Protein 4K0D (pdb70)

Radius of gyration: 22.32 Å; Cα contacts (8 Å, |Δi|>4): 262; chains: 2; bounding box: 28×73×42 Å

Foldseek 3Di:
DLVVLVVVLVCVVVLVVLLVQLLVLLVQLLVLLVVCLVPVDPVNVSNVVSLVSNVVSLVSNLPRDADPVLVVLNVVLSVPSVVLSVLSVVLNVCSNVPHDNVVNCVSSVVRVVSVVNNVSSVVSVVVRVVVSVVSVVVSVD/DDVVLVVVLVLVPQLLVLLVQLLVLLVQLLVLLVVCLVPPDDVNCSNVVSLVSNVVSLVSNVPGDADPVLVVLNVVLSVVSVVLSVLSVVLNVCSVVPHDNVVSVVSSVVRVVSVVSSVSSVVSSVVRVVVSVVSVCVVPDDD

Organism: Anaeromyxobacter dehalogenans (strain 2CP-C) (NCBI:txid290397)

Solvent-accessible surface area: 13183 Å² total

B-factor: mean 39.15, std 9.97, range [22.41, 104.5]

Nearest PDB structures (foldseek):
  4k0d-assembly1_B  TM=1.007E+00  e=3.560E-17  Anaeromyxobacter dehalogenans 2CP-C
  5xsj-assembly1_L  TM=7.824E-01  e=2.983E-02  Clostridium beijerinckii NCIMB 8052
  6s37-assembly1_A  TM=8.202E-01  e=5.270E-01  Pseudomonas putida KT2440
  8dt0-assembly2_B  TM=4.072E-01  e=8.723E-01  synthetic construct
  4k0d-assembly1_B  TM=9.933E-01  e=3.428E-15  Anaeromyxobacter dehalogenans 2CP-C

Structure (mmCIF, N/CA/C/O backbone):
data_4K0D
#
_entry.id   4K0D
#
_cell.length_a   87.693
_cell.length_b   75.184
_cell.length_c   51.031
_cell.angle_alpha   90.00
_cell.angle_beta   105.18
_cell.angle_gamma   90.00
#
_symmetry.space_group_name_H-M   'C 1 2 1'
#
loop_
_entity.id
_entity.type
_entity.pdbx_description
1 polymer 'Periplasmic sensor hybrid histidine kinase'
2 non-polymer 'ZINC ION'
3 non-polymer 'CHLORIDE ION'
4 non-polymer 'SODIUM ION'
5 non-polymer 'ACETATE ION'
6 water water
#
loop_
_atom_site.group_PDB
_atom_site.id
_atom_site.type_symbol
_atom_site.label_atom_id
_atom_site.label_alt_id
_atom_site.label_comp_id
_atom_site.label_asym_id
_atom_site.label_entity_id
_atom_site.label_seq_id
_atom_site.pdbx_PDB_ins_code
_atom_site.Cartn_x
_atom_site.Cartn_y
_atom_site.Cartn_z
_atom_site.occupancy
_atom_site.B_iso_or_equiv
_atom_site.auth_seq_id
_atom_site.auth_comp_id
_atom_site.auth_asym_id
_atom_site.auth_atom_id
_atom_site.pdbx_PDB_model_num
ATOM 1 N N . ILE A 1 5 ? 19.579 104.714 33.251 1.00 69.17 37 ILE A N 1
ATOM 2 C CA . ILE A 1 5 ? 20.860 104.903 33.925 1.00 69.86 37 ILE A CA 1
ATOM 3 C C . ILE A 1 5 ? 20.710 104.106 35.206 1.00 67.62 37 ILE A C 1
ATOM 4 O O . ILE A 1 5 ? 21.297 103.038 35.364 1.00 60.46 37 ILE A O 1
ATOM 6 N N . ALA A 1 6 ? 19.883 104.639 36.085 1.00 68.05 38 ALA A N 1
ATOM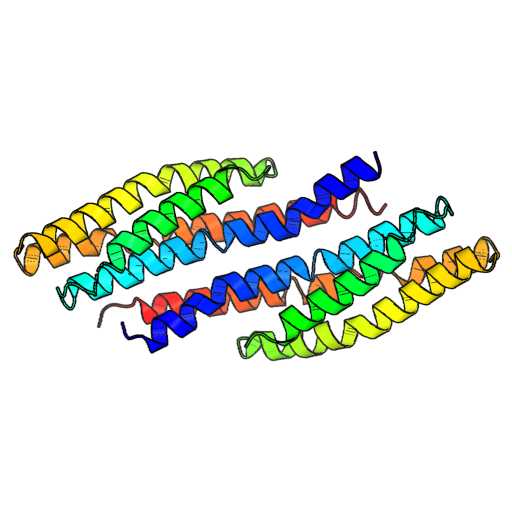 7 C CA . ALA A 1 6 ? 19.506 103.918 37.300 1.00 64.79 38 ALA A CA 1
ATOM 8 C C . ALA A 1 6 ? 18.631 102.763 36.832 1.00 59.31 38 ALA A C 1
ATOM 9 O O . ALA A 1 6 ? 18.753 101.632 37.307 1.00 50.65 38 ALA A O 1
ATOM 11 N N . ALA A 1 7 ? 17.739 103.066 35.896 1.00 50.19 39 ALA A N 1
ATOM 12 C CA . ALA A 1 7 ? 16.900 102.048 35.308 1.00 58.69 39 ALA A CA 1
ATOM 13 C C . ALA A 1 7 ? 17.731 100.982 34.570 1.00 54.02 39 ALA A C 1
ATOM 14 O O . ALA A 1 7 ? 17.400 99.813 34.626 1.00 44.77 39 ALA A O 1
ATOM 16 N N . SER A 1 8 ? 18.783 101.393 33.867 1.00 58.29 40 SER A N 1
ATOM 17 C CA . SER A 1 8 ? 19.639 100.449 33.147 1.00 51.71 40 SER A CA 1
ATOM 18 C C . SER A 1 8 ? 20.515 99.656 34.115 1.00 49.19 40 SER A C 1
ATOM 19 O O . SER A 1 8 ? 20.754 98.473 33.880 1.00 42.97 40 SER A O 1
ATOM 21 N N . ALA A 1 9 ? 20.994 100.288 35.191 1.00 44.20 41 ALA A N 1
ATOM 22 C CA . ALA A 1 9 ? 21.710 99.519 36.215 1.00 45.53 41 ALA A CA 1
ATOM 23 C C . ALA A 1 9 ? 20.770 98.423 36.719 1.00 43.87 41 ALA A C 1
ATOM 24 O O . ALA A 1 9 ? 21.120 97.248 36.711 1.00 38.45 41 ALA A O 1
ATOM 26 N N . ASP A 1 10 ? 19.556 98.824 37.117 1.00 37.54 42 ASP A N 1
ATOM 27 C CA . ASP A 1 10 ? 18.668 97.913 37.782 1.00 42.21 42 ASP A CA 1
ATOM 28 C C . ASP A 1 10 ? 18.340 96.786 36.851 1.00 37.38 42 ASP A C 1
ATOM 29 O O . ASP A 1 10 ? 18.315 95.677 37.241 1.00 35.09 42 ASP A O 1
ATOM 34 N N . ALA A 1 11 ? 18.109 97.099 35.593 1.00 41.35 43 ALA A N 1
ATOM 35 C CA . ALA A 1 11 ? 17.939 96.076 34.582 1.00 42.72 43 ALA A CA 1
ATOM 36 C C . ALA A 1 11 ? 19.127 95.082 34.589 1.00 35.50 43 ALA A C 1
ATOM 37 O O . ALA A 1 11 ? 18.937 93.884 34.427 1.00 32.66 43 ALA A O 1
ATOM 39 N N . GLN A 1 12 ? 20.350 95.569 34.760 1.00 38.03 44 GLN A N 1
ATOM 40 C CA . GLN A 1 12 ? 21.494 94.651 34.779 1.00 37.55 44 GLN A CA 1
ATOM 41 C C . GLN A 1 12 ? 21.384 93.711 35.942 1.00 34.23 44 GLN A C 1
ATOM 42 O O . GLN A 1 12 ? 21.568 92.465 35.806 1.00 34.36 44 GLN A O 1
ATOM 48 N N . LEU A 1 13 ? 21.104 94.278 37.107 1.00 32.00 45 LEU A N 1
ATOM 49 C CA . LEU A 1 13 ? 21.191 93.459 38.322 1.00 41.08 45 LEU A CA 1
ATOM 50 C C . LEU A 1 13 ? 20.077 92.446 38.393 1.00 33.53 45 LEU A C 1
ATOM 51 O O . LEU A 1 13 ? 20.197 91.398 39.041 1.00 32.31 45 LEU A O 1
ATOM 56 N N . GLU A 1 14 ? 18.990 92.762 37.716 1.00 32.86 46 GLU A N 1
ATOM 57 C CA . GLU A 1 14 ? 17.791 91.934 37.779 1.00 29.76 46 GLU A CA 1
ATOM 58 C C . GLU A 1 14 ? 17.902 90.691 36.919 1.00 27.52 46 GLU A C 1
ATOM 59 O O . GLU A 1 14 ? 17.042 89.809 36.949 1.00 30.99 46 GLU A O 1
ATOM 65 N N . LEU A 1 15 ? 18.927 90.636 36.094 1.00 28.03 47 LEU A N 1
ATOM 66 C CA . LEU A 1 15 ? 19.237 89.407 35.416 1.00 31.21 47 LEU A CA 1
ATOM 67 C C . LEU A 1 15 ? 19.714 88.285 36.381 1.00 34.90 47 LEU A C 1
ATOM 68 O O . LEU A 1 15 ? 19.551 87.100 36.085 1.00 32.07 47 LEU A O 1
ATOM 73 N N . ILE A 1 16 ? 20.271 88.643 37.533 1.00 30.56 48 ILE A N 1
ATOM 74 C CA . ILE A 1 16 ? 20.842 87.620 38.441 1.00 30.48 48 ILE A CA 1
ATOM 75 C C . ILE A 1 16 ? 19.911 86.456 38.646 1.00 35.72 48 ILE A C 1
ATOM 76 O O . ILE A 1 16 ? 20.244 85.358 38.280 1.00 41.14 48 ILE A O 1
ATOM 81 N N . GLY A 1 17 ? 18.729 86.704 39.194 1.00 33.30 49 GLY A N 1
ATOM 82 C CA . GLY A 1 17 ? 17.789 85.660 39.511 1.00 36.12 49 GLY A CA 1
ATOM 83 C C . GLY A 1 17 ? 17.496 84.777 38.304 1.00 39.30 49 GLY A C 1
ATOM 84 O O . GLY A 1 17 ? 17.624 83.567 38.361 1.00 36.17 49 GLY A O 1
ATOM 85 N N . PRO A 1 18 ? 17.112 85.384 37.185 1.00 37.65 50 PRO A N 1
ATOM 86 C CA . PRO A 1 18 ? 16.845 84.548 36.003 1.00 35.56 50 PRO A CA 1
ATOM 87 C C . PRO A 1 18 ? 18.092 83.842 35.463 1.00 31.85 50 PRO A C 1
ATOM 88 O O . PRO A 1 18 ? 17.955 82.739 34.938 1.00 32.11 50 PRO A O 1
ATOM 92 N N . ARG A 1 19 ? 19.275 84.445 35.571 1.00 27.12 51 ARG A N 1
ATOM 93 C CA . ARG A 1 19 ? 20.467 83.795 35.044 1.00 30.81 51 ARG A CA 1
ATOM 94 C C . ARG A 1 19 ? 20.740 82.543 35.872 1.00 33.54 51 ARG A C 1
ATOM 95 O O . ARG A 1 19 ? 21.008 81.463 35.317 1.00 31.19 51 ARG A O 1
ATOM 103 N N . ALA A 1 20 ? 20.602 82.683 37.189 1.00 28.77 52 ALA A N 1
ATOM 104 C CA . ALA A 1 20 ? 20.906 81.586 38.101 1.00 32.92 52 ALA A CA 1
ATOM 105 C C . ALA A 1 20 ? 19.885 80.510 37.864 1.00 35.63 52 ALA A C 1
ATOM 106 O O . ALA A 1 20 ? 20.230 79.333 37.907 1.00 33.00 52 ALA A O 1
ATOM 108 N N . ALA A 1 21 ? 18.643 80.922 37.582 1.00 32.76 53 ALA A N 1
ATOM 109 C CA . ALA A 1 21 ? 17.539 79.993 37.410 1.00 34.00 53 ALA A CA 1
ATOM 110 C C . ALA A 1 21 ? 17.756 79.190 36.142 1.00 36.83 53 ALA A C 1
ATOM 111 O O . ALA A 1 21 ? 17.500 77.981 36.107 1.00 35.05 53 ALA A O 1
ATOM 113 N N . ALA A 1 22 ? 18.231 79.856 35.098 1.00 30.84 54 ALA A N 1
ATOM 114 C CA . ALA A 1 22 ? 18.428 79.161 33.837 1.00 32.86 54 ALA A CA 1
ATOM 115 C C . ALA A 1 22 ? 19.584 78.186 33.947 1.00 30.61 54 ALA A C 1
ATOM 116 O O . ALA A 1 22 ? 19.542 77.080 33.398 1.00 28.26 54 ALA A O 1
ATOM 118 N N . ALA A 1 23 ? 20.638 78.592 34.621 1.00 29.60 55 ALA A N 1
ATOM 119 C CA . ALA A 1 23 ? 21.752 77.675 34.837 1.00 31.05 55 ALA A CA 1
ATOM 120 C C . ALA A 1 23 ? 21.292 76.424 35.582 1.00 30.78 55 ALA A C 1
ATOM 121 O O . ALA A 1 23 ? 21.686 75.334 35.218 1.00 32.16 55 ALA A O 1
ATOM 123 N N . ALA A 1 24 ? 20.481 76.576 36.631 1.00 32.76 56 ALA A N 1
ATOM 124 C CA . ALA A 1 24 ? 20.089 75.419 37.422 1.00 31.72 56 ALA A CA 1
ATOM 125 C C . ALA A 1 24 ? 19.146 74.548 36.681 1.00 34.37 56 ALA A C 1
ATOM 126 O O . ALA A 1 24 ? 19.139 73.358 36.888 1.00 32.41 56 ALA A O 1
ATOM 128 N N A SER A 1 25 ? 18.331 75.171 35.842 0.48 34.63 57 SER A N 1
ATOM 129 N N B SER A 1 25 ? 18.335 75.141 35.818 0.52 34.62 57 SER A N 1
ATOM 130 C CA A SER A 1 25 ? 17.385 74.482 34.996 0.48 32.38 57 SER A CA 1
ATOM 131 C CA B SER A 1 25 ? 17.393 74.382 35.026 0.52 32.37 57 SER A CA 1
ATOM 132 C C A SER A 1 25 ? 18.107 73.620 33.977 0.48 32.49 57 SER A C 1
ATOM 133 C C B SER A 1 25 ? 18.082 73.615 33.914 0.52 32.49 57 SER A C 1
ATOM 134 O O A SER A 1 25 ? 17.703 72.497 33.723 0.48 30.13 57 SER A O 1
ATOM 135 O O B SER A 1 25 ? 17.644 72.546 33.544 0.52 30.01 57 SER A O 1
ATOM 140 N N . LEU A 1 26 ? 19.175 74.143 33.394 1.00 28.04 58 LEU A N 1
ATOM 141 C CA . LEU A 1 26 ? 19.946 73.369 32.466 1.00 29.01 58 LEU A CA 1
ATOM 142 C C . LEU A 1 26 ? 20.650 72.191 33.223 1.00 33.84 58 LEU A C 1
ATOM 143 O O . LEU A 1 26 ? 20.656 71.048 32.770 1.00 30.62 58 LEU A O 1
ATOM 148 N N . GLU A 1 27 ? 21.180 72.485 34.382 1.00 32.00 59 GLU A N 1
ATOM 149 C CA . GLU A 1 27 ? 21.712 71.497 35.225 1.00 31.89 59 GLU A CA 1
ATOM 150 C C . GLU A 1 27 ? 20.700 70.381 35.437 1.00 32.71 59 GLU A C 1
ATOM 151 O O . GLU A 1 27 ? 21.011 69.258 35.254 1.00 27.94 59 GLU A O 1
ATOM 157 N N . SER A 1 28 ? 19.497 70.742 35.807 1.00 28.93 60 SER A N 1
ATOM 158 C CA . SER A 1 28 ? 18.493 69.779 36.231 1.00 28.75 60 SER A CA 1
ATOM 159 C C . SER A 1 28 ? 18.024 68.971 34.979 1.00 31.78 60 SER A C 1
ATOM 160 O O . SER A 1 28 ? 17.780 67.750 35.046 1.00 32.00 60 SER A O 1
ATOM 163 N N . ALA A 1 29 ? 17.985 69.626 33.826 1.00 32.26 61 ALA A N 1
ATOM 164 C CA . ALA A 1 29 ? 17.623 68.942 32.586 1.00 36.01 61 ALA A CA 1
ATOM 165 C C . ALA A 1 29 ? 18.678 67.879 32.255 1.00 29.99 61 ALA A C 1
ATOM 166 O O . ALA A 1 29 ? 18.360 66.829 31.711 1.00 28.65 61 ALA A O 1
ATOM 168 N N . VAL A 1 30 ? 19.937 68.163 32.529 1.00 27.01 62 VAL A N 1
ATOM 169 C CA . VAL A 1 30 ? 20.982 67.212 32.170 1.00 27.94 62 VAL A CA 1
ATOM 170 C C . VAL A 1 30 ? 20.812 66.049 33.100 1.00 31.72 62 VAL A C 1
ATOM 171 O O . VAL A 1 30 ? 20.833 64.904 32.672 1.00 28.74 62 VAL A O 1
ATOM 175 N N . LEU A 1 31 ? 20.542 66.334 34.368 1.00 31.80 63 LEU A N 1
ATOM 176 C CA . LEU A 1 31 ? 20.273 65.238 35.295 1.00 28.02 63 LEU A CA 1
ATOM 177 C C . LEU A 1 31 ? 19.072 64.371 34.885 1.00 31.55 63 LEU A C 1
ATOM 178 O O . LEU A 1 31 ? 19.125 63.144 34.995 1.00 27.69 63 LEU A O 1
ATOM 183 N N . HIS A 1 32 ? 17.996 65.012 34.464 1.00 27.63 64 HIS A N 1
ATOM 184 C CA . HIS A 1 32 ? 16.749 64.324 34.266 1.00 31.85 64 HIS A CA 1
ATOM 185 C C . HIS A 1 32 ? 16.899 63.410 33.038 1.00 30.26 64 HIS A C 1
ATOM 186 O O . HIS A 1 32 ? 16.399 62.290 33.004 1.00 28.56 64 HIS A O 1
ATOM 193 N N . VAL A 1 33 ? 17.598 63.902 32.034 1.00 28.21 65 VAL A N 1
ATOM 194 C CA . VAL A 1 33 ? 17.923 63.104 30.911 1.00 24.26 65 VAL A CA 1
ATOM 195 C C . VAL A 1 33 ? 18.735 61.890 31.358 1.00 31.10 65 VAL A C 1
ATOM 196 O O . VAL A 1 33 ? 18.369 60.763 31.036 1.00 28.67 65 VAL A O 1
ATOM 200 N N . SER A 1 34 ? 19.819 62.088 32.113 1.00 31.00 66 SER A N 1
ATOM 201 C CA . SER A 1 34 ? 20.600 60.919 32.581 1.00 29.13 66 SER A CA 1
ATOM 202 C C . SER A 1 34 ? 19.744 59.928 33.349 1.00 32.12 66 SER A C 1
ATOM 203 O O . SER A 1 34 ? 19.902 58.715 33.187 1.00 31.25 66 SER A O 1
ATOM 206 N N . LEU A 1 35 ? 18.887 60.443 34.229 1.00 27.75 67 LEU A N 1
ATOM 207 C CA . LEU A 1 35 ? 18.045 59.612 35.062 1.00 28.05 67 LEU A CA 1
ATOM 208 C C . LEU A 1 35 ? 17.041 58.825 34.197 1.00 33.16 67 LEU A C 1
ATOM 209 O O . LEU A 1 35 ? 16.955 57.591 34.284 1.00 31.84 67 LEU A O 1
ATOM 214 N N . THR A 1 36 ? 16.294 59.518 33.346 1.00 30.41 68 THR A N 1
ATOM 215 C CA . THR A 1 36 ? 15.338 58.837 32.453 1.00 28.17 68 THR A CA 1
ATOM 216 C C . THR A 1 36 ? 15.985 57.859 31.465 1.00 28.60 68 THR A C 1
ATOM 217 O O . THR A 1 36 ? 15.404 56.851 31.161 1.00 33.45 68 THR A O 1
ATOM 221 N N . ALA A 1 37 ? 17.168 58.165 30.960 1.00 28.40 69 ALA A N 1
ATOM 222 C CA . ALA A 1 37 ? 17.876 57.267 30.063 1.00 31.48 69 ALA A CA 1
ATOM 223 C C . ALA A 1 37 ? 18.305 56.036 30.802 1.00 37.32 69 ALA A C 1
ATOM 224 O O . ALA A 1 37 ? 18.187 54.937 30.291 1.00 36.98 69 ALA A O 1
ATOM 226 N N . ARG A 1 38 ? 18.821 56.198 32.018 1.00 34.01 70 ARG A N 1
ATOM 227 C CA . ARG A 1 38 ? 19.210 55.020 32.776 1.00 31.19 70 ARG A CA 1
ATOM 228 C C . ARG A 1 38 ? 17.964 54.168 33.041 1.00 39.34 70 ARG A C 1
ATOM 229 O O . ARG A 1 38 ? 18.008 52.950 32.941 1.00 36.44 70 ARG A O 1
ATOM 237 N N . ALA A 1 39 ? 16.843 54.795 33.374 1.00 35.02 71 ALA A N 1
ATOM 238 C CA . ALA A 1 39 ? 15.685 54.045 33.824 1.00 28.65 71 ALA A CA 1
ATOM 239 C C . ALA A 1 39 ? 15.109 53.284 32.626 1.00 40.06 71 ALA A C 1
ATOM 240 O O . ALA A 1 39 ? 14.486 52.235 32.785 1.00 40.13 71 ALA A O 1
ATOM 242 N N . TYR A 1 40 ? 15.279 53.822 31.424 1.00 37.40 72 TYR A N 1
ATOM 243 C CA . TYR A 1 40 ? 14.675 53.186 30.260 1.00 38.57 72 TYR A CA 1
ATOM 244 C C . TYR A 1 40 ? 15.574 52.040 29.862 1.00 39.15 72 TYR A C 1
ATOM 245 O O . TYR A 1 40 ? 15.087 50.997 29.431 1.00 34.59 72 TYR A O 1
ATOM 254 N N . ALA A 1 41 ? 16.868 52.163 30.002 1.00 40.10 73 ALA A N 1
ATOM 255 C CA . ALA A 1 41 ? 17.729 51.046 29.739 1.00 35.38 73 ALA A CA 1
ATOM 256 C C . ALA A 1 41 ? 17.342 49.919 30.666 1.00 48.04 73 ALA A C 1
ATOM 257 O O . ALA A 1 41 ? 17.262 48.780 30.275 1.00 45.99 73 ALA A O 1
ATOM 259 N N . LEU A 1 42 ? 17.039 50.268 31.884 1.00 48.01 74 LEU A N 1
ATOM 260 C CA . LEU A 1 42 ? 16.674 49.324 32.895 1.00 48.91 74 LEU A CA 1
ATOM 261 C C . LEU A 1 42 ? 15.353 48.567 32.765 1.00 50.55 74 LEU A C 1
ATOM 262 O O . LEU A 1 42 ? 15.218 47.509 33.297 1.00 45.96 74 LEU A O 1
ATOM 267 N N . THR A 1 43 ? 14.402 49.101 32.037 1.00 42.24 75 THR A N 1
ATOM 268 C CA . THR A 1 43 ? 13.001 48.668 32.031 1.00 46.91 75 THR A CA 1
ATOM 269 C C . THR A 1 43 ? 12.340 49.241 30.803 1.00 54.43 75 THR A C 1
ATOM 270 O O . THR A 1 43 ? 11.786 50.366 30.865 1.00 46.20 75 THR A O 1
ATOM 274 N N . PRO A 1 44 ? 12.417 48.505 29.676 1.00 46.94 76 PRO A N 1
ATOM 275 C CA . PRO A 1 44 ? 12.065 49.107 28.378 1.00 36.52 76 PRO A CA 1
ATOM 276 C C . PRO A 1 44 ? 10.564 49.179 28.159 1.00 50.08 76 PRO A C 1
ATOM 277 O O . PRO A 1 44 ? 10.093 48.612 27.200 1.00 60.72 76 PRO A O 1
ATOM 281 N N . GLU A 1 45 ? 9.838 49.864 29.031 1.00 42.84 77 GLU A N 1
ATOM 282 C CA . GLU A 1 45 ? 8.417 50.069 28.899 1.00 45.51 77 GLU A CA 1
ATOM 283 C C . GLU A 1 45 ? 8.117 51.348 28.178 1.00 44.07 77 GLU A C 1
ATOM 284 O O . GLU A 1 45 ? 8.981 52.202 28.043 1.00 44.32 77 GLU A O 1
ATOM 290 N N . PRO A 1 46 ? 6.888 51.464 27.704 1.00 43.06 78 PRO A N 1
ATOM 291 C CA . PRO A 1 46 ? 6.354 52.632 27.002 1.00 38.58 78 PRO A CA 1
ATOM 292 C C . PRO A 1 46 ? 6.485 53.883 27.847 1.00 43.88 78 PRO A C 1
ATOM 293 O O . PRO A 1 46 ? 6.978 54.856 27.317 1.00 39.38 78 PRO A O 1
ATOM 297 N N . ALA A 1 47 ? 6.089 53.845 29.120 1.00 40.23 79 ALA A N 1
ATOM 298 C CA . ALA A 1 47 ? 6.071 55.036 29.935 1.00 40.05 79 ALA A CA 1
ATOM 299 C C . ALA A 1 47 ? 7.469 55.521 30.132 1.00 39.88 79 ALA A C 1
ATOM 300 O O . ALA A 1 47 ? 7.671 56.718 30.330 1.00 37.32 79 ALA A O 1
ATOM 302 N N . ARG A 1 48 ? 8.434 54.609 30.062 1.00 35.08 80 ARG A N 1
ATOM 303 C CA . ARG A 1 48 ? 9.820 54.981 30.300 1.00 36.71 80 ARG A CA 1
ATOM 304 C C . ARG A 1 48 ? 10.371 55.588 29.053 1.00 37.26 80 ARG A C 1
ATOM 305 O O . ARG A 1 48 ? 11.187 56.514 29.105 1.00 36.05 80 ARG A O 1
ATOM 321 N N . ASP A 1 50 ? 8.699 57.166 27.001 1.00 32.33 82 ASP A N 1
ATOM 322 C CA . ASP A 1 50 ? 8.029 58.458 26.806 1.00 30.56 82 ASP A CA 1
ATOM 323 C C . ASP A 1 50 ? 8.729 59.503 27.717 1.00 40.27 82 ASP A C 1
ATOM 324 O O . ASP A 1 50 ? 8.906 60.644 27.324 1.00 34.00 82 ASP A O 1
ATOM 329 N N . ALA A 1 51 ? 9.030 59.120 28.957 1.00 33.91 83 ALA A N 1
ATOM 330 C CA . ALA A 1 51 ? 9.686 60.023 29.890 1.00 37.84 83 ALA A CA 1
ATOM 331 C C . ALA A 1 51 ? 11.071 60.438 29.346 1.00 34.22 83 ALA A C 1
ATOM 332 O O . ALA A 1 51 ? 11.477 61.574 29.475 1.00 34.85 83 ALA A O 1
ATOM 334 N N . LEU A 1 52 ? 11.789 59.538 28.697 1.00 31.73 84 LEU A N 1
ATOM 335 C CA . LEU A 1 52 ? 13.063 59.932 28.107 1.00 32.52 84 LEU A CA 1
ATOM 336 C C . LEU A 1 52 ? 12.872 60.932 27.003 1.00 38.59 84 LEU A C 1
ATOM 337 O O . LEU A 1 52 ? 13.603 61.921 26.901 1.00 35.19 84 LEU A O 1
ATOM 342 N N . GLN A 1 53 ? 11.912 60.662 26.122 1.00 35.42 85 GLN A N 1
ATOM 343 C CA . GLN A 1 53 ? 11.668 61.585 25.038 1.00 36.77 85 GLN A CA 1
ATOM 344 C C . GLN A 1 53 ? 11.361 62.977 25.593 1.00 30.54 85 GLN A C 1
ATOM 345 O O . GLN A 1 53 ? 11.857 63.984 25.100 1.00 33.28 85 GLN A O 1
ATOM 351 N N . ALA A 1 54 ? 10.480 63.037 26.591 1.00 28.18 86 ALA A N 1
ATOM 352 C CA . ALA A 1 54 ? 10.095 64.316 27.192 1.00 34.04 86 ALA A CA 1
ATOM 353 C C . ALA A 1 54 ? 11.311 65.021 27.812 1.00 38.23 86 ALA A C 1
ATOM 354 O O . ALA A 1 54 ? 11.397 66.249 27.848 1.00 32.09 86 ALA A O 1
ATOM 356 N N . ALA A 1 55 ? 12.250 64.224 28.312 1.00 33.46 87 ALA A N 1
ATOM 357 C CA . ALA A 1 55 ? 13.422 64.766 28.951 1.00 30.95 87 ALA A CA 1
ATOM 358 C C . ALA A 1 55 ? 14.265 65.375 27.892 1.00 31.42 87 ALA A C 1
ATOM 359 O O . ALA A 1 55 ? 14.801 66.427 28.109 1.00 29.59 87 ALA A O 1
ATOM 361 N N . LEU A 1 56 ? 14.394 64.754 26.731 1.00 29.06 88 LEU A N 1
ATOM 362 C CA . LEU A 1 56 ? 15.259 65.388 25.734 1.00 31.84 88 LEU A CA 1
ATOM 363 C C . LEU A 1 56 ? 14.647 66.729 25.258 1.00 35.21 88 LEU A C 1
ATOM 364 O O . LEU A 1 56 ? 15.364 67.675 25.010 1.00 32.18 88 LEU A O 1
ATOM 369 N N . ARG A 1 57 ? 13.329 66.815 25.172 1.00 33.78 89 ARG A N 1
ATOM 370 C CA . ARG A 1 57 ? 12.732 68.088 24.760 1.00 40.30 89 ARG A CA 1
ATOM 371 C C . ARG A 1 57 ? 12.965 69.141 25.837 1.00 33.24 89 ARG A C 1
ATOM 372 O O . ARG A 1 57 ? 13.185 70.301 25.520 1.00 31.89 89 ARG A O 1
ATOM 380 N N . ARG A 1 58 ? 12.886 68.714 27.093 1.00 33.15 90 ARG A N 1
ATOM 381 C CA . ARG A 1 58 ? 13.104 69.605 28.237 1.00 33.91 90 ARG A CA 1
ATOM 382 C C . ARG A 1 58 ? 14.535 70.142 28.213 1.00 33.02 90 ARG A C 1
ATOM 383 O O . ARG A 1 58 ? 14.771 71.310 28.507 1.00 38.13 90 ARG A O 1
ATOM 391 N N . LEU A 1 59 ? 15.483 69.286 27.854 1.00 32.84 91 LEU A N 1
ATOM 392 C CA . LEU A 1 59 ? 16.881 69.663 27.692 1.00 30.91 91 LEU A CA 1
ATOM 393 C C . LEU A 1 59 ? 17.095 70.679 26.598 1.00 33.64 91 LEU A C 1
ATOM 394 O O . LEU A 1 59 ? 17.807 71.687 26.810 1.00 30.95 91 LEU A O 1
ATOM 399 N N . GLU A 1 60 ? 16.549 70.439 25.418 1.00 29.31 92 GLU A N 1
ATOM 400 C CA . GLU A 1 60 ? 16.630 71.483 24.356 1.00 34.40 92 GLU A CA 1
ATOM 401 C C . GLU A 1 60 ? 16.032 72.817 24.810 1.00 29.99 92 GLU A C 1
ATOM 402 O O . GLU A 1 60 ? 16.608 73.892 24.573 1.00 30.49 92 GLU A O 1
ATOM 408 N N . GLY A 1 61 ? 14.893 72.766 25.484 1.00 27.67 93 GLY A N 1
ATOM 409 C CA . GLY A 1 61 ? 14.312 73.961 26.068 1.00 27.03 93 GLY A CA 1
ATOM 410 C C . GLY A 1 61 ? 15.206 74.639 27.103 1.00 29.91 93 GLY A C 1
ATOM 411 O O . GLY A 1 61 ? 15.292 75.896 27.204 1.00 31.16 93 GLY A O 1
ATOM 412 N N . ALA A 1 62 ? 15.898 73.851 27.905 1.00 27.77 94 ALA A N 1
ATOM 413 C CA . ALA A 1 62 ? 16.689 74.482 28.961 1.00 31.21 94 ALA A CA 1
ATOM 414 C C . ALA A 1 62 ? 17.937 75.084 28.349 1.00 27.90 94 ALA A C 1
ATOM 415 O O . ALA A 1 62 ? 18.393 76.120 28.794 1.00 30.49 94 ALA A O 1
ATOM 417 N N . ALA A 1 63 ? 18.513 74.426 27.342 1.00 30.69 95 ALA A N 1
ATOM 418 C CA . ALA A 1 63 ? 19.710 74.950 26.700 1.00 28.36 95 ALA A CA 1
ATOM 419 C C . ALA A 1 63 ? 19.350 76.263 26.026 1.00 35.37 95 ALA A C 1
ATOM 420 O O . ALA A 1 63 ? 20.058 77.274 26.176 1.00 33.42 95 ALA A O 1
ATOM 422 N N . ALA A 1 64 ? 18.248 76.284 25.312 1.00 30.95 96 ALA A N 1
ATOM 423 C CA . ALA A 1 64 ? 17.861 77.545 24.670 1.00 33.06 96 ALA A CA 1
ATOM 424 C C . ALA A 1 64 ? 17.672 78.672 25.692 1.00 28.14 96 ALA A C 1
ATOM 425 O O . ALA A 1 64 ? 18.148 79.790 25.473 1.00 32.64 96 ALA A O 1
ATOM 427 N N . ARG A 1 65 ? 16.963 78.425 26.786 1.00 28.32 97 ARG A N 1
ATOM 428 C CA . ARG A 1 65 ? 16.742 79.478 27.752 1.00 28.96 97 ARG A CA 1
ATOM 429 C C . ARG A 1 65 ? 18.101 79.953 28.261 1.00 29.65 97 ARG A C 1
ATOM 430 O O . ARG A 1 65 ? 18.366 81.145 28.302 1.00 28.61 97 ARG A O 1
ATOM 438 N N . PHE A 1 66 ? 18.985 79.006 28.593 1.00 31.46 98 PHE A N 1
ATOM 439 C CA . PHE A 1 66 ? 20.290 79.344 29.106 1.00 30.42 98 PHE A CA 1
ATOM 440 C C . PHE A 1 66 ? 21.057 80.169 28.083 1.00 32.58 98 PHE A C 1
ATOM 441 O O . PHE A 1 66 ? 21.669 81.188 28.420 1.00 33.47 98 PHE A O 1
ATOM 449 N N . ALA A 1 67 ? 21.015 79.755 26.824 1.00 28.59 99 ALA A N 1
ATOM 450 C CA . ALA A 1 67 ? 21.768 80.442 25.770 1.00 30.26 99 ALA A CA 1
ATOM 451 C C . ALA A 1 67 ? 21.379 81.918 25.663 1.00 31.41 99 ALA A C 1
ATOM 452 O O . ALA A 1 67 ? 22.224 82.771 25.288 1.00 29.32 99 ALA A O 1
ATOM 454 N N . ALA A 1 68 ? 20.128 82.236 25.987 1.00 29.96 100 ALA A N 1
ATOM 455 C CA . ALA A 1 68 ? 19.644 83.623 25.749 1.00 32.38 100 ALA A CA 1
ATOM 456 C C . ALA A 1 68 ? 20.177 84.622 26.782 1.00 36.69 100 ALA A C 1
ATOM 457 O O . ALA A 1 68 ? 20.257 85.809 26.493 1.00 29.49 100 ALA A O 1
ATOM 459 N N . LEU A 1 69 ? 20.546 84.175 27.979 1.00 31.69 101 LEU A N 1
ATOM 460 C CA . LEU A 1 69 ? 20.994 85.139 29.010 1.00 31.43 101 LEU A CA 1
ATOM 461 C C . LEU A 1 69 ? 22.280 85.897 28.690 1.00 34.73 101 LEU A C 1
ATOM 462 O O . LEU A 1 69 ? 23.275 85.294 28.328 1.00 34.31 101 LEU A O 1
ATOM 467 N N . PRO A 1 70 ? 22.278 87.234 28.878 1.00 33.24 102 PRO A N 1
ATOM 468 C CA . PRO A 1 70 ? 23.544 87.986 28.826 1.00 33.88 102 PRO A CA 1
ATOM 469 C C . PRO A 1 70 ? 24.429 87.379 29.894 1.00 37.43 102 PRO A C 1
ATOM 470 O O . PRO A 1 70 ? 23.902 87.009 30.930 1.00 32.39 102 PRO A O 1
ATOM 474 N N . LYS A 1 71 ? 25.721 87.271 29.655 1.00 36.86 103 LYS A N 1
ATOM 475 C CA . LYS A 1 71 ? 26.608 86.683 30.635 1.00 40.10 103 LYS A CA 1
ATOM 476 C C . LYS A 1 71 ? 27.837 87.585 30.797 1.00 41.94 103 LYS A C 1
ATOM 477 O O . LYS A 1 71 ? 28.126 88.374 29.920 1.00 33.70 103 LYS A O 1
ATOM 483 N N . SER A 1 72 ? 28.548 87.458 31.910 1.00 38.74 104 SER A N 1
ATOM 484 C CA . SER A 1 72 ? 29.802 88.190 32.112 1.00 36.21 104 SER A CA 1
ATOM 485 C C . SER A 1 72 ? 30.819 87.631 31.149 1.00 39.97 104 SER A C 1
ATOM 486 O O . SER A 1 72 ? 30.616 86.528 30.615 1.00 42.03 104 SER A O 1
ATOM 489 N N . PRO A 1 73 ? 31.912 88.368 30.911 1.00 37.87 105 PRO A N 1
ATOM 490 C CA . PRO A 1 73 ? 32.893 87.874 29.925 1.00 41.03 105 PRO A CA 1
ATOM 491 C C . PRO A 1 73 ? 33.435 86.459 30.266 1.00 49.67 105 PRO A C 1
ATOM 492 O O . PRO A 1 73 ? 33.398 85.552 29.431 1.00 49.06 105 PRO A O 1
ATOM 496 N N . GLU A 1 74 ? 33.868 86.261 31.504 1.00 47.23 106 GLU A N 1
ATOM 497 C CA . GLU A 1 74 ? 34.216 84.922 32.017 1.00 49.15 106 GLU A CA 1
ATOM 498 C C . GLU A 1 74 ? 33.051 83.962 31.839 1.00 51.34 106 GLU A C 1
ATOM 499 O O . GLU A 1 74 ? 33.198 82.792 31.472 1.00 46.59 106 GLU A O 1
ATOM 505 N N . GLY A 1 75 ? 31.863 84.449 32.132 1.00 46.22 107 GLY A N 1
ATOM 506 C CA . GLY A 1 75 ? 30.706 83.579 32.083 1.00 47.01 107 GLY A CA 1
ATOM 507 C C . GLY A 1 75 ? 30.401 83.130 30.665 1.00 46.77 107 GLY A C 1
ATOM 508 O O . GLY A 1 75 ? 29.919 82.027 30.456 1.00 37.31 107 GLY A O 1
ATOM 509 N N . ALA A 1 76 ? 30.691 83.984 29.692 1.00 42.58 108 ALA A N 1
ATOM 510 C CA . ALA A 1 76 ? 30.265 83.733 28.329 1.00 44.60 108 ALA A CA 1
ATOM 511 C C . ALA A 1 76 ? 31.208 82.723 27.697 1.00 49.73 108 ALA A C 1
ATOM 512 O O . ALA A 1 76 ? 30.823 81.960 26.806 1.00 47.99 108 ALA A O 1
ATOM 514 N N . ALA A 1 77 ? 32.448 82.702 28.161 1.00 40.79 109 ALA A N 1
ATOM 515 C CA . ALA A 1 77 ? 33.384 81.716 27.651 1.00 50.56 109 ALA A CA 1
ATOM 516 C C . ALA A 1 77 ? 32.927 80.292 28.030 1.00 45.64 109 ALA A C 1
ATOM 517 O O . ALA A 1 77 ? 32.808 79.414 27.181 1.00 46.69 109 ALA A O 1
ATOM 519 N N . LEU A 1 78 ? 32.677 80.068 29.313 1.00 40.69 110 LEU A N 1
ATOM 520 C CA . LEU A 1 78 ? 32.206 78.772 29.777 1.00 45.42 110 LEU A CA 1
ATOM 521 C C . LEU A 1 78 ? 30.871 78.411 29.107 1.00 43.05 110 LEU A C 1
ATOM 522 O O . LEU A 1 78 ? 30.661 77.284 28.684 1.00 43.06 110 LEU A O 1
ATOM 527 N N . SER A 1 79 ? 29.972 79.379 29.021 1.00 40.97 111 SER A N 1
ATOM 528 C CA . SER A 1 79 ? 28.696 79.173 28.417 1.00 37.83 111 SER A CA 1
ATOM 529 C C . SER A 1 79 ? 28.835 78.576 27.027 1.00 38.91 111 SER A C 1
ATOM 530 O O . SER A 1 79 ? 28.077 77.679 26.669 1.00 37.85 111 SER A O 1
ATOM 533 N N . GLY A 1 80 ? 29.744 79.109 26.214 1.00 39.33 112 GLY A N 1
ATOM 534 C CA . GLY A 1 80 ? 29.960 78.563 24.879 1.00 37.06 112 GLY A CA 1
ATOM 535 C C . GLY A 1 80 ? 30.336 77.074 24.944 1.00 39.53 112 GLY A C 1
ATOM 536 O O . GLY A 1 80 ? 29.861 76.244 24.168 1.00 36.20 112 GLY A O 1
ATOM 537 N N . ARG A 1 81 ? 31.202 76.737 25.880 1.00 40.87 113 ARG A N 1
ATOM 538 C CA . ARG A 1 81 ? 31.640 75.362 26.050 1.00 44.48 113 ARG A CA 1
ATOM 539 C C . ARG A 1 81 ? 30.473 74.482 26.497 1.00 45.93 113 ARG A C 1
ATOM 540 O O . ARG A 1 81 ? 30.355 73.319 26.068 1.00 45.09 113 ARG A O 1
ATOM 548 N N . ILE A 1 82 ? 29.628 75.023 27.371 1.00 36.33 114 ILE A N 1
ATOM 549 C CA . ILE A 1 82 ? 28.508 74.261 27.866 1.00 36.98 114 ILE A CA 1
ATOM 550 C C . ILE A 1 82 ? 27.564 73.959 26.706 1.00 38.49 114 ILE A C 1
ATOM 551 O O . ILE A 1 82 ? 27.108 72.808 26.516 1.00 39.91 114 ILE A O 1
ATOM 556 N N . LEU A 1 83 ? 27.285 74.967 25.913 1.00 35.62 115 LEU A N 1
ATOM 557 C CA . LEU A 1 83 ? 26.278 74.818 24.879 1.00 36.76 115 LEU A CA 1
ATOM 558 C C . LEU A 1 83 ? 26.823 73.933 23.784 1.00 38.00 115 LEU A C 1
ATOM 559 O O . LEU A 1 83 ? 26.093 73.146 23.198 1.00 39.94 115 LEU A O 1
ATOM 564 N N . ALA A 1 84 ? 28.115 74.026 23.526 1.00 37.43 116 ALA A N 1
ATOM 565 C CA . ALA A 1 84 ? 28.710 73.172 22.503 1.00 41.63 116 ALA A CA 1
ATOM 566 C C . ALA A 1 84 ? 28.680 71.693 22.928 1.00 47.95 116 ALA A C 1
ATOM 567 O O . ALA A 1 84 ? 28.686 70.818 22.061 1.00 40.51 116 ALA A O 1
ATOM 569 N N . ALA A 1 85 ? 28.674 71.419 24.241 1.00 37.21 117 ALA A N 1
ATOM 570 C CA . ALA A 1 85 ? 28.639 70.036 24.718 1.00 41.64 117 ALA A CA 1
ATOM 571 C C . ALA A 1 85 ? 27.219 69.468 24.776 1.00 42.01 117 ALA A C 1
ATOM 572 O O . ALA A 1 85 ? 27.030 68.284 24.995 1.00 37.15 117 ALA A O 1
ATOM 574 N N . VAL A 1 86 ? 26.207 70.303 24.641 1.00 34.02 118 VAL A N 1
ATOM 575 C CA . VAL A 1 86 ? 24.890 69.775 24.831 1.00 32.52 118 VAL A CA 1
ATOM 576 C C . VAL A 1 86 ? 24.470 68.905 23.635 1.00 41.95 118 VAL A C 1
ATOM 577 O O . VAL A 1 86 ? 23.944 67.822 23.828 1.00 39.51 118 VAL A O 1
ATOM 581 N N . PRO A 1 87 ? 24.700 69.360 22.400 1.00 37.81 119 PRO A N 1
ATOM 582 C CA . PRO A 1 87 ? 24.267 68.453 21.325 1.00 40.70 119 PRO A CA 1
ATOM 583 C C . PRO A 1 87 ? 24.863 67.018 21.318 1.00 39.81 119 PRO A C 1
ATOM 584 O O . PRO A 1 87 ? 24.100 66.074 21.157 1.00 41.77 119 PRO A O 1
ATOM 588 N N . PRO A 1 88 ? 26.168 66.849 21.524 1.00 38.81 120 PRO A N 1
ATOM 589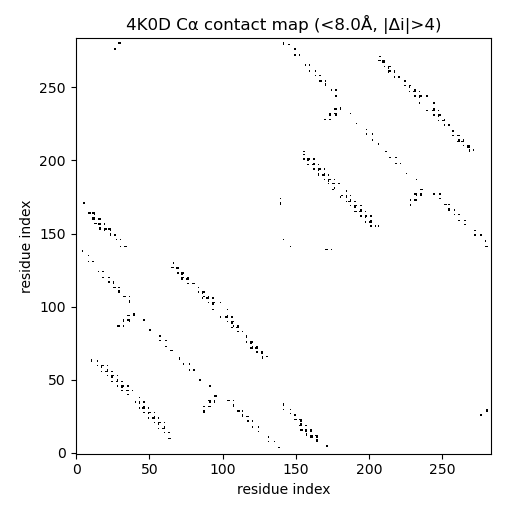 C CA . PRO A 1 88 ? 26.709 65.485 21.677 1.00 39.67 120 PRO A CA 1
ATOM 590 C C . PRO A 1 88 ? 26.039 64.693 22.779 1.00 38.33 120 PRO A C 1
ATOM 591 O O . PRO A 1 88 ? 25.766 63.507 22.619 1.00 42.10 120 PRO A O 1
ATOM 595 N N . PHE A 1 89 ? 25.771 65.336 23.897 1.00 36.89 121 PHE A N 1
ATOM 596 C CA . PHE A 1 89 ? 25.118 64.674 25.009 1.00 34.72 121 PHE A CA 1
ATOM 597 C C . PHE A 1 89 ? 23.745 64.213 24.547 1.00 36.05 121 PHE A C 1
ATOM 598 O O . PHE A 1 89 ? 23.390 63.043 24.751 1.00 34.31 121 PHE A O 1
ATOM 606 N N . GLU A 1 90 ? 22.967 65.091 23.918 1.00 33.65 122 GLU A N 1
ATOM 607 C CA . GLU A 1 90 ? 21.606 64.708 23.483 1.00 36.69 122 GLU A CA 1
ATOM 608 C C . GLU A 1 90 ? 21.703 63.556 22.509 1.00 35.04 122 GLU A C 1
ATOM 609 O O . GLU A 1 90 ? 20.914 62.634 22.558 1.00 32.83 122 GLU A O 1
ATOM 615 N N . LYS A 1 91 ? 22.680 63.659 21.618 1.00 36.28 123 LYS A N 1
ATOM 616 C CA . LYS A 1 91 ? 22.841 62.733 20.540 1.00 39.39 123 LYS A CA 1
ATOM 617 C C . LYS A 1 91 ? 23.059 61.354 21.167 1.00 40.97 123 LYS A C 1
ATOM 618 O O . LYS A 1 91 ? 22.432 60.363 20.775 1.00 35.89 123 LYS A O 1
ATOM 624 N N . ALA A 1 92 ? 23.883 61.305 22.201 1.00 36.97 124 ALA A N 1
ATOM 625 C CA . ALA A 1 92 ? 24.270 60.031 22.771 1.00 34.17 124 ALA A CA 1
ATOM 626 C C . ALA A 1 92 ? 23.067 59.491 23.462 1.00 34.71 124 ALA A C 1
ATOM 627 O O . ALA A 1 92 ? 22.805 58.312 23.349 1.00 37.14 124 ALA A O 1
ATOM 629 N N . ALA A 1 93 ? 22.328 60.336 24.172 1.00 31.33 125 ALA A N 1
ATOM 630 C CA . ALA A 1 93 ? 21.139 59.840 24.859 1.00 34.33 125 ALA A CA 1
ATOM 631 C C . ALA A 1 93 ? 20.094 59.326 23.811 1.00 34.87 125 ALA A C 1
ATOM 632 O O . ALA A 1 93 ? 19.402 58.346 24.040 1.00 32.73 125 ALA A O 1
ATOM 634 N N . VAL A 1 94 ? 20.017 59.962 22.650 1.00 35.76 126 VAL A N 1
ATOM 635 C CA . VAL A 1 94 ? 19.090 59.500 21.639 1.00 36.26 126 VAL A CA 1
ATOM 636 C C . VAL A 1 94 ? 19.504 58.120 21.136 1.00 38.50 126 VAL A C 1
ATOM 637 O O . VAL A 1 94 ? 18.643 57.257 20.956 1.00 36.87 126 VAL A O 1
ATOM 641 N N . ALA A 1 95 ? 20.799 57.900 20.915 1.00 34.45 127 ALA A N 1
ATOM 642 C CA . ALA A 1 95 ? 21.274 56.590 20.491 1.00 39.23 127 ALA A CA 1
ATOM 643 C C . ALA A 1 95 ? 20.911 55.564 21.544 1.00 40.06 127 ALA A C 1
ATOM 644 O O . ALA A 1 95 ? 20.485 54.462 21.209 1.00 42.64 127 ALA A O 1
ATOM 646 N N . LEU A 1 96 ? 21.105 55.882 22.822 1.00 34.02 128 LEU A N 1
ATOM 647 C CA . LEU A 1 96 ? 20.734 54.920 23.849 1.00 31.62 128 LEU A CA 1
ATOM 648 C C . LEU A 1 96 ? 19.287 54.526 23.652 1.00 39.35 128 LEU A C 1
ATOM 649 O O . LEU A 1 96 ? 18.973 53.329 23.577 1.00 34.28 128 LEU A O 1
ATOM 654 N N . GLY A 1 97 ? 18.407 55.530 23.547 1.00 33.96 129 GLY A N 1
ATOM 655 C CA . GLY A 1 97 ? 1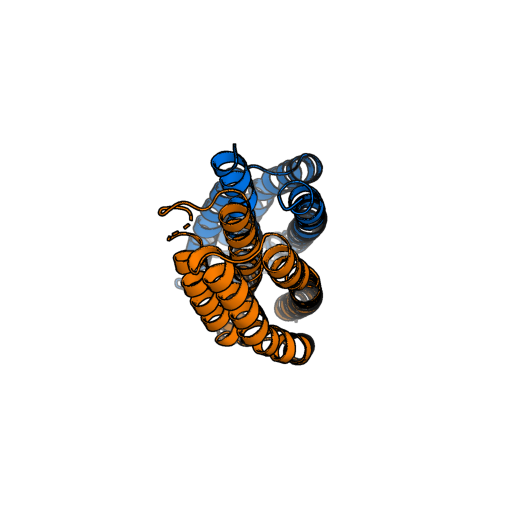6.986 55.285 23.617 1.00 31.27 129 GLY A CA 1
ATOM 656 C C . GLY A 1 97 ? 16.643 54.436 22.410 1.00 38.02 129 GLY A C 1
ATOM 657 O O . GLY A 1 97 ? 15.817 53.531 22.479 1.00 33.21 129 GLY A O 1
ATOM 658 N N . THR A 1 98 ? 17.315 54.713 21.303 1.00 33.76 130 THR A N 1
ATOM 659 C CA . THR A 1 98 ? 17.035 54.012 20.067 1.00 37.64 130 THR A CA 1
ATOM 660 C C . THR A 1 98 ? 17.482 52.553 20.154 1.00 38.11 130 THR A C 1
ATOM 661 O O . THR A 1 98 ? 16.800 51.621 19.698 1.00 36.02 130 THR A O 1
ATOM 665 N N . ALA A 1 99 ? 18.631 52.352 20.767 1.00 41.53 131 ALA A N 1
ATOM 666 C CA . ALA A 1 99 ? 19.159 51.012 20.917 1.00 34.82 131 ALA A CA 1
ATOM 667 C C . ALA A 1 99 ? 18.170 50.180 21.720 1.00 40.39 131 ALA A C 1
ATOM 668 O O . ALA A 1 99 ? 17.949 48.996 21.435 1.00 37.82 131 ALA A O 1
ATOM 670 N N . VAL A 1 100 ? 17.573 50.794 22.735 1.00 35.06 132 VAL A N 1
ATOM 671 C CA . VAL A 1 100 ? 16.604 50.086 23.569 1.00 40.00 132 VAL A CA 1
ATOM 672 C C . VAL A 1 100 ? 15.331 49.837 22.787 1.00 40.78 132 VAL A C 1
ATOM 673 O O . VAL A 1 100 ? 14.840 48.717 22.719 1.00 40.22 132 VAL A O 1
ATOM 677 N N . ALA A 1 101 ? 14.815 50.890 22.171 1.00 35.63 133 ALA A N 1
ATOM 678 C CA . ALA A 1 101 ? 13.505 50.850 21.560 1.00 32.59 133 ALA A CA 1
ATOM 679 C C . ALA A 1 101 ? 13.466 49.787 20.461 1.00 39.91 133 ALA A C 1
ATOM 680 O O . ALA A 1 101 ? 12.428 49.133 20.249 1.00 36.86 133 ALA A O 1
ATOM 682 N N . THR A 1 102 ? 14.596 49.634 19.761 1.00 39.83 134 THR A N 1
ATOM 683 C CA . THR A 1 102 ? 14.735 48.654 18.673 1.00 42.57 134 THR A CA 1
ATOM 684 C C . THR A 1 102 ? 15.232 47.252 19.122 1.00 46.00 134 THR A C 1
ATOM 685 O O . THR A 1 102 ? 15.642 46.426 18.295 1.00 47.64 134 THR A O 1
ATOM 689 N N . GLY A 1 103 ? 15.231 46.985 20.423 1.00 43.14 135 GLY A N 1
ATOM 690 C CA . GLY A 1 103 ? 15.548 45.638 20.904 1.00 46.87 135 GLY A CA 1
ATOM 691 C C . GLY A 1 103 ? 17.021 45.223 20.873 1.00 46.39 135 GLY A C 1
ATOM 692 O O . GLY A 1 103 ? 17.317 44.052 20.710 1.00 34.75 135 GLY A O 1
ATOM 693 N N . GLY A 1 104 ? 17.946 46.165 21.037 1.00 43.52 136 GLY A N 1
ATOM 694 C CA . GLY A 1 104 ? 19.367 45.864 21.009 1.00 37.31 136 GLY A CA 1
ATOM 695 C C . GLY A 1 104 ? 19.810 44.855 22.058 1.00 47.59 136 GLY A C 1
ATOM 696 O O . GLY A 1 104 ? 19.106 44.751 23.083 1.00 45.16 136 GLY A O 1
ATOM 697 N N . ASP A 1 105 ? 20.898 44.097 21.745 1.00 40.69 137 ASP A N 1
ATOM 698 C CA . ASP A 1 105 ? 21.777 43.334 22.702 1.00 58.52 137 ASP A CA 1
ATOM 699 C C . ASP A 1 105 ? 21.690 43.957 24.112 1.00 54.77 137 ASP A C 1
ATOM 700 O O . ASP A 1 105 ? 21.812 45.177 24.220 1.00 48.00 137 ASP A O 1
ATOM 705 N N . ASP A 1 106 ? 21.524 43.185 25.193 1.00 53.14 138 ASP A N 1
ATOM 706 C CA . ASP A 1 106 ? 21.750 43.776 26.527 1.00 48.55 138 ASP A CA 1
ATOM 707 C C . ASP A 1 106 ? 23.197 44.360 26.589 1.00 54.44 138 ASP A C 1
ATOM 708 O O . ASP A 1 106 ? 23.506 45.269 27.373 1.00 44.03 138 ASP A O 1
ATOM 710 N N . SER A 1 107 ? 24.062 43.885 25.705 1.00 53.35 139 SER A N 1
ATOM 711 C CA . SER A 1 107 ? 25.423 44.378 25.663 1.00 48.74 139 SER A CA 1
ATOM 712 C C . SER A 1 107 ? 25.555 45.671 24.882 1.00 48.59 139 SER A C 1
ATOM 713 O O . SER A 1 107 ? 26.462 46.449 25.120 1.00 42.44 139 SER A O 1
ATOM 716 N N . ALA A 1 108 ? 24.683 45.902 23.919 1.00 44.79 140 ALA A N 1
ATOM 717 C CA . ALA A 1 108 ? 24.768 47.139 23.166 1.00 49.14 140 ALA A CA 1
ATOM 718 C C . ALA A 1 108 ? 24.119 48.276 23.971 1.00 38.92 140 ALA A C 1
ATOM 719 O O . ALA A 1 108 ? 24.544 49.416 23.911 1.00 44.38 140 ALA A O 1
ATOM 721 N N . ILE A 1 109 ? 23.079 47.956 24.719 1.00 40.68 141 ILE A N 1
ATOM 722 C CA . ILE A 1 109 ? 22.456 48.953 25.565 1.00 40.02 141 ILE A CA 1
ATOM 723 C C . ILE A 1 109 ? 23.476 49.433 26.594 1.00 42.56 141 ILE A C 1
ATOM 724 O O . ILE A 1 109 ? 23.606 50.649 26.840 1.00 35.64 141 ILE A O 1
ATOM 729 N N . ARG A 1 110 ? 24.237 48.484 27.167 1.00 38.51 142 ARG A N 1
ATOM 730 C CA . ARG A 1 110 ? 25.206 48.807 28.228 1.00 40.03 142 ARG A CA 1
ATOM 731 C C . ARG A 1 110 ? 26.232 49.751 27.645 1.00 39.10 142 ARG A C 1
ATOM 732 O O . ARG A 1 110 ? 26.500 50.783 28.215 1.00 39.87 142 ARG A O 1
ATOM 734 N N . ALA A 1 111 ? 26.749 49.428 26.464 1.00 37.46 143 ALA A N 1
ATOM 735 C CA . ALA A 1 111 ? 27.734 50.280 25.810 1.00 38.73 143 ALA A CA 1
ATOM 736 C C . ALA A 1 111 ? 27.231 51.678 25.420 1.00 40.37 143 ALA A C 1
ATOM 737 O O . ALA A 1 111 ? 28.000 52.620 25.465 1.00 39.18 143 ALA A O 1
ATOM 739 N N . ARG A 1 112 ? 25.993 51.803 24.965 1.00 40.54 144 ARG A N 1
ATOM 740 C CA . ARG A 1 112 ? 25.472 53.120 24.594 1.00 38.88 144 ARG A CA 1
ATOM 741 C C . ARG A 1 112 ? 25.385 53.955 25.851 1.00 42.53 144 ARG A C 1
ATOM 742 O O . ARG A 1 112 ? 25.743 55.115 25.837 1.00 39.32 144 ARG A O 1
ATOM 750 N N . GLU A 1 113 ? 24.921 53.332 26.933 1.00 38.13 145 GLU A N 1
ATOM 751 C CA . GLU A 1 113 ? 24.581 54.048 28.133 1.00 37.31 145 GLU A CA 1
ATOM 752 C C . GLU A 1 113 ? 25.831 54.468 28.867 1.00 41.64 145 GLU A C 1
ATOM 753 O O . GLU A 1 113 ? 25.847 55.541 29.491 1.00 38.75 145 GLU A O 1
ATOM 759 N N . ALA A 1 114 ? 26.889 53.660 28.762 1.00 39.40 146 ALA A N 1
ATOM 760 C CA . ALA A 1 114 ? 28.154 53.957 29.447 1.00 45.24 146 ALA A CA 1
ATOM 761 C C . ALA A 1 114 ? 28.798 55.230 28.943 1.00 43.67 146 ALA A C 1
ATOM 762 O O . ALA A 1 114 ? 29.700 55.764 29.567 1.00 35.71 146 ALA A O 1
ATOM 764 N N . THR A 1 115 ? 28.357 55.681 27.783 1.00 41.43 147 THR A N 1
ATOM 765 C CA . THR A 1 115 ? 28.884 56.880 27.197 1.00 36.69 147 THR A CA 1
ATOM 766 C C . THR A 1 115 ? 28.407 58.132 27.945 1.00 39.22 147 THR A C 1
ATOM 767 O O . THR A 1 115 ? 29.050 59.152 27.897 1.00 31.89 147 THR A O 1
ATOM 771 N N . LEU A 1 116 ? 27.299 58.043 28.663 1.00 35.47 148 LEU A N 1
ATOM 772 C CA . LEU A 1 116 ? 26.604 59.235 29.104 1.00 33.81 148 LEU A CA 1
ATOM 773 C C . LEU A 1 116 ? 27.209 59.882 30.347 1.00 34.25 148 LEU A C 1
ATOM 774 O O . LEU A 1 116 ? 27.362 61.101 30.397 1.00 30.97 148 LEU A O 1
ATOM 779 N N . PRO A 1 117 ? 27.539 59.079 31.358 1.00 34.68 149 PRO A N 1
ATOM 780 C CA . PRO A 1 117 ? 27.971 59.667 32.627 1.00 34.11 149 PRO A CA 1
ATOM 781 C C . PRO A 1 117 ? 29.228 60.533 32.469 1.00 35.19 149 PRO A C 1
ATOM 782 O O . PRO A 1 117 ? 29.256 61.603 33.052 1.00 34.78 149 PRO A O 1
ATOM 786 N N . PRO A 1 118 ? 30.246 60.093 31.693 1.00 34.38 150 PRO A N 1
ATOM 787 C CA . PRO A 1 118 ? 31.347 61.076 31.546 1.00 34.17 150 PRO A CA 1
ATOM 788 C C . PRO A 1 118 ? 30.851 62.410 30.952 1.00 33.94 150 PRO A C 1
ATOM 789 O O . PRO A 1 118 ? 31.398 63.460 31.214 1.00 29.95 150 PRO A O 1
ATOM 801 N N . ARG A 1 120 ? 27.855 63.714 31.247 1.00 27.60 152 ARG A N 1
ATOM 802 C CA . ARG A 1 120 ? 27.038 64.342 32.244 1.00 30.01 152 ARG A CA 1
ATOM 803 C C . ARG A 1 120 ? 27.947 65.045 33.212 1.00 27.77 152 ARG A C 1
ATOM 804 O O . ARG A 1 120 ? 27.704 66.153 33.527 1.00 28.94 152 ARG A O 1
ATOM 812 N N . GLU A 1 121 ? 28.989 64.372 33.698 1.00 31.13 153 GLU A N 1
ATOM 813 C CA . GLU A 1 121 ? 29.891 64.948 34.703 1.00 26.22 153 GLU A CA 1
ATOM 814 C C . GLU A 1 121 ? 30.546 66.176 34.115 1.00 31.67 153 GLU A C 1
ATOM 815 O O . GLU A 1 121 ? 30.673 67.190 34.781 1.00 29.80 153 GLU A O 1
ATOM 821 N N . GLU A 1 122 ? 31.002 66.096 32.875 1.00 30.98 154 GLU A N 1
ATOM 822 C CA . GLU A 1 122 ? 31.685 67.249 32.338 1.00 28.91 154 GLU A CA 1
ATOM 823 C C . GLU A 1 122 ? 30.679 68.388 32.273 1.00 36.51 154 GLU A C 1
ATOM 824 O O . GLU A 1 122 ? 31.010 69.569 32.505 1.00 32.63 154 GLU A O 1
ATOM 830 N N . LEU A 1 123 ? 29.427 68.064 31.970 1.00 28.75 155 LEU A N 1
ATOM 831 C CA . LEU A 1 123 ? 28.489 69.161 31.667 1.00 32.16 155 LEU A CA 1
ATOM 832 C C . LEU A 1 123 ? 28.149 69.815 32.978 1.00 26.17 155 LEU A C 1
ATOM 833 O O . LEU A 1 123 ? 28.095 71.035 33.111 1.00 36.03 155 LEU A O 1
ATOM 838 N N . LEU A 1 124 ? 28.032 69.009 34.003 1.00 28.12 156 LEU A N 1
ATOM 839 C CA . LEU A 1 124 ? 27.632 69.540 35.275 1.00 25.94 156 LEU A CA 1
ATOM 840 C C . LEU A 1 124 ? 28.802 70.296 35.878 1.00 33.23 156 LEU A C 1
ATOM 841 O O . LEU A 1 124 ? 28.597 71.252 36.619 1.00 36.53 156 LEU A O 1
ATOM 846 N N . SER A 1 125 ? 30.026 69.889 35.566 1.00 32.77 157 SER A N 1
ATOM 847 C CA . SER A 1 125 ? 31.187 70.554 36.162 1.00 34.49 157 SER A CA 1
ATOM 848 C C . SER A 1 125 ? 31.340 71.941 35.553 1.00 30.04 157 SER A C 1
ATOM 849 O O . SER A 1 125 ? 31.624 72.905 36.266 1.00 32.27 157 SER A O 1
ATOM 852 N N . LEU A 1 126 ? 31.165 72.052 34.242 1.00 29.12 158 LEU A N 1
ATOM 853 C CA . LEU A 1 126 ? 31.206 73.368 33.586 1.00 31.95 158 LEU A CA 1
ATOM 854 C C . LEU A 1 126 ? 30.125 74.315 34.121 1.00 32.08 158 LEU A C 1
ATOM 855 O O . LEU A 1 126 ? 30.375 75.516 34.384 1.00 32.63 158 LEU A O 1
ATOM 860 N N . LEU A 1 127 ? 28.923 73.808 34.339 1.00 28.29 159 LEU A N 1
ATOM 861 C CA . LEU A 1 127 ? 27.850 74.687 34.823 1.00 29.79 159 LEU A CA 1
ATOM 862 C C . LEU A 1 127 ? 28.186 75.139 36.259 1.00 29.63 159 LEU A C 1
ATOM 863 O O . LEU A 1 127 ? 27.923 76.270 36.652 1.00 32.30 159 LEU A O 1
ATOM 868 N N . ARG A 1 128 ? 28.768 74.257 37.040 1.00 28.02 160 ARG A N 1
ATOM 869 C CA . ARG A 1 128 ? 29.112 74.606 38.412 1.00 31.61 160 ARG A CA 1
ATOM 870 C C . ARG A 1 128 ? 30.163 75.739 38.441 1.00 31.64 160 ARG A C 1
ATOM 871 O O . ARG A 1 128 ? 30.111 76.649 39.280 1.00 28.86 160 ARG A O 1
ATOM 879 N N . THR A 1 129 ? 31.107 75.674 37.507 1.00 31.95 161 THR A N 1
ATOM 880 C CA . THR A 1 129 ? 32.146 76.655 37.433 1.00 28.09 161 THR A CA 1
ATOM 881 C C . THR A 1 129 ? 31.511 77.924 36.897 1.00 33.61 161 THR A C 1
ATOM 882 O O . THR A 1 129 ? 31.763 79.018 37.390 1.00 31.66 161 THR A O 1
ATOM 886 N N . PHE A 1 130 ? 30.689 77.799 35.868 1.00 32.41 162 PHE A N 1
ATOM 887 C CA . PHE A 1 130 ? 29.970 78.979 35.404 1.00 33.40 162 PHE A CA 1
ATOM 888 C C . PHE A 1 130 ? 29.282 79.679 36.589 1.00 28.56 162 PHE A C 1
ATOM 889 O O . PHE A 1 130 ? 29.330 80.911 36.717 1.00 34.00 162 PHE A O 1
ATOM 897 N N . GLY A 1 131 ? 28.615 78.914 37.447 1.00 29.82 163 GLY A N 1
ATOM 898 C CA . GLY A 1 131 ? 27.849 79.546 38.522 1.00 27.21 163 GLY A CA 1
ATOM 899 C C . GLY A 1 131 ? 28.847 80.347 39.387 1.00 33.87 163 GLY A C 1
ATOM 900 O O . GLY A 1 131 ? 28.645 81.521 39.624 1.00 29.88 163 GLY A O 1
ATOM 901 N N . ALA A 1 132 ? 29.938 79.706 39.800 1.00 29.58 164 ALA A N 1
ATOM 902 C CA . ALA A 1 132 ? 30.970 80.370 40.591 1.00 33.42 164 ALA A CA 1
ATOM 903 C C . ALA A 1 132 ? 31.499 81.667 39.980 1.00 33.07 164 ALA A C 1
ATOM 904 O O . ALA A 1 132 ? 31.602 82.665 40.690 1.00 31.00 164 ALA A O 1
ATOM 906 N N . LEU A 1 133 ? 31.885 81.666 38.701 1.00 28.44 165 LEU A N 1
ATOM 907 C CA . LEU A 1 133 ? 32.501 82.870 38.154 1.00 36.49 165 LEU A CA 1
ATOM 908 C C . LEU A 1 133 ? 31.459 83.984 37.997 1.00 37.47 165 LEU A C 1
ATOM 909 O O . LEU A 1 133 ? 31.680 85.165 38.321 1.00 31.01 165 LEU A O 1
ATOM 914 N N . GLN A 1 134 ? 30.291 83.610 37.498 1.00 28.21 166 GLN A N 1
ATOM 915 C CA . GLN A 1 134 ? 29.250 84.604 37.234 1.00 30.01 166 GLN A CA 1
ATOM 916 C C . GLN A 1 134 ? 28.849 85.279 38.533 1.00 29.70 166 GLN A C 1
ATOM 917 O O . GLN A 1 134 ? 28.641 86.512 38.606 1.00 29.70 166 GLN A O 1
ATOM 923 N N . GLN A 1 135 ? 28.706 84.491 39.571 1.00 25.59 167 GLN A N 1
ATOM 924 C CA . GLN A 1 135 ? 28.261 85.047 40.834 1.00 30.14 167 GLN A CA 1
ATOM 925 C C . GLN A 1 135 ? 29.343 86.009 41.365 1.00 34.45 167 GLN A C 1
ATOM 926 O O . GLN A 1 135 ? 29.029 86.967 42.048 1.00 28.91 167 GLN A O 1
ATOM 932 N N . ALA A 1 136 ? 30.605 85.759 41.028 1.00 29.47 168 ALA A N 1
ATOM 933 C CA . ALA A 1 136 ? 31.688 86.648 41.520 1.00 29.88 168 ALA A CA 1
ATOM 934 C C . ALA A 1 136 ? 31.610 87.980 40.781 1.00 35.30 168 ALA A C 1
ATOM 935 O O . ALA A 1 136 ? 31.720 89.036 41.387 1.00 29.53 168 ALA A O 1
ATOM 937 N N . HIS A 1 137 ? 31.363 87.923 39.479 1.00 33.48 169 HIS A N 1
ATOM 938 C CA . HIS A 1 137 ? 31.219 89.121 38.686 1.00 33.63 169 HIS A CA 1
ATOM 939 C C . HIS A 1 137 ? 29.939 89.841 39.060 1.00 37.05 169 HIS A C 1
ATOM 940 O O . HIS A 1 137 ? 29.893 91.071 39.045 1.00 33.45 169 HIS A O 1
ATOM 947 N N . ASP A 1 138 ? 28.910 89.095 39.449 1.00 30.26 170 ASP A N 1
ATOM 948 C CA . ASP A 1 138 ? 27.685 89.738 39.920 1.00 31.72 170 ASP A CA 1
ATOM 949 C C . ASP A 1 138 ? 28.002 90.575 41.140 1.00 38.04 170 ASP A C 1
ATOM 950 O O . ASP A 1 138 ? 27.503 91.697 41.271 1.00 34.92 170 ASP A O 1
ATOM 955 N N . ALA A 1 139 ? 28.804 90.015 42.047 1.00 32.77 171 ALA A N 1
ATOM 956 C CA . ALA A 1 139 ? 29.100 90.687 43.281 1.00 36.21 171 ALA A CA 1
ATOM 957 C C . ALA A 1 139 ? 29.910 91.979 43.012 1.00 33.02 171 ALA A C 1
ATOM 958 O O . ALA A 1 139 ? 29.626 92.980 43.630 1.00 34.32 171 ALA A O 1
ATOM 960 N N . GLY A 1 140 ? 30.873 91.947 42.082 1.00 30.27 172 GLY A N 1
ATOM 961 C CA . GLY A 1 140 ? 31.632 93.133 41.735 1.00 34.22 172 GLY A CA 1
ATOM 962 C C . GLY A 1 140 ? 30.722 94.182 41.100 1.00 46.27 172 GLY A C 1
ATOM 963 O O . GLY A 1 140 ? 30.770 95.351 41.463 1.00 35.14 172 GLY A O 1
ATOM 964 N N . ALA A 1 141 ? 29.870 93.780 40.148 1.00 36.00 173 ALA A N 1
ATOM 965 C CA . ALA A 1 141 ? 29.020 94.757 39.474 1.00 39.19 173 ALA A CA 1
ATOM 966 C C . ALA A 1 141 ? 28.002 95.296 40.457 1.00 40.27 173 ALA A C 1
ATOM 967 O O . ALA A 1 141 ? 27.587 96.446 40.389 1.00 41.23 173 ALA A O 1
ATOM 969 N N . SER A 1 142 ? 27.604 94.461 41.390 1.00 36.42 174 SER A N 1
ATOM 970 C CA . SER A 1 142 ? 26.616 94.870 42.353 1.00 37.35 174 SER A CA 1
ATOM 971 C C . SER A 1 142 ? 27.199 96.031 43.106 1.00 41.21 174 SER A C 1
ATOM 972 O O . SER A 1 142 ? 26.565 97.127 43.219 1.00 37.37 174 SER A O 1
ATOM 974 N N A HIS A 1 143 ? 28.416 95.856 43.619 0.36 40.03 175 HIS A N 1
ATOM 975 N N B HIS A 1 143 ? 28.413 95.839 43.629 0.64 40.07 175 HIS A N 1
ATOM 976 C CA A HIS A 1 143 ? 29.008 96.916 44.427 0.36 40.18 175 HIS A CA 1
ATOM 977 C CA B HIS A 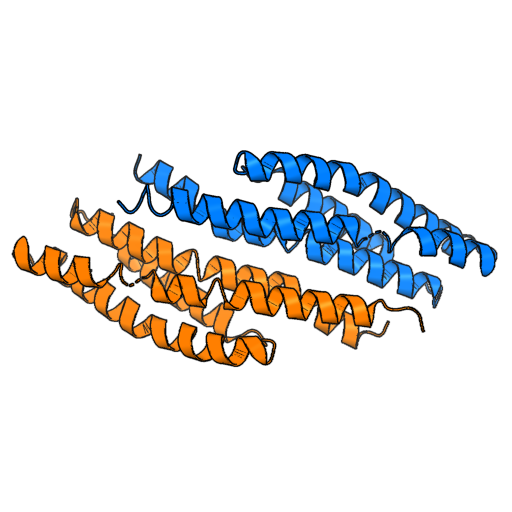1 143 ? 29.004 96.888 44.449 0.64 40.17 175 HIS A CA 1
ATOM 978 C C A HIS A 1 143 ? 29.222 98.216 43.672 0.36 40.38 175 HIS A C 1
ATOM 979 C C B HIS A 1 143 ? 29.134 98.195 43.654 0.64 40.41 175 HIS A C 1
ATOM 980 O O A HIS A 1 143 ? 29.112 99.283 44.254 0.36 43.98 175 HIS A O 1
ATOM 981 O O B HIS A 1 143 ? 28.842 99.244 44.184 0.64 43.71 175 HIS A O 1
ATOM 994 N N . THR A 1 144 ? 29.528 98.129 42.388 1.00 35.49 176 THR A N 1
ATOM 995 C CA . THR A 1 144 ? 29.694 99.326 41.611 1.00 43.61 176 THR A CA 1
ATOM 996 C C . THR A 1 144 ? 28.393 100.123 41.571 1.00 48.07 176 THR A C 1
ATOM 997 O O . THR A 1 144 ? 28.416 101.320 41.752 1.00 43.53 176 THR A O 1
ATOM 1001 N N . ILE A 1 145 ? 27.260 99.451 41.354 1.00 43.41 177 ILE A N 1
ATOM 1002 C CA . ILE A 1 145 ? 25.974 100.133 41.241 1.00 39.42 177 ILE A CA 1
ATOM 1003 C C . ILE A 1 145 ? 25.470 100.698 42.564 1.00 45.43 177 ILE A C 1
ATOM 1004 O O . ILE A 1 145 ? 25.098 101.877 42.655 1.00 49.94 177 ILE A O 1
ATOM 1009 N N . LEU A 1 146 ? 25.482 99.889 43.607 1.00 43.44 178 LEU A N 1
ATOM 1010 C CA . LEU A 1 146 ? 25.045 100.368 44.915 1.00 45.29 178 LEU A CA 1
ATOM 1011 C C . LEU A 1 146 ? 26.026 101.377 45.537 1.00 54.70 178 LEU A C 1
ATOM 1012 O O . LEU A 1 146 ? 25.754 101.881 46.630 1.00 50.87 178 LEU A O 1
ATOM 1017 N N . ALA A 1 147 ? 27.149 101.671 44.865 1.00 50.39 179 ALA A N 1
ATOM 1018 C CA . ALA A 1 147 ? 28.097 102.696 45.375 1.00 58.45 179 ALA A CA 1
ATOM 1019 C C . ALA A 1 147 ? 27.969 104.049 44.679 1.00 61.82 179 ALA A C 1
ATOM 1020 O O . ALA A 1 147 ? 27.645 104.120 43.484 1.00 70.14 179 ALA A O 1
ATOM 1022 N N . ILE B 1 5 ? 17.113 54.209 40.817 1.00 69.06 37 ILE B N 1
ATOM 1023 C CA . ILE B 1 5 ? 16.267 54.661 39.715 1.00 56.98 37 ILE B CA 1
ATOM 1024 C C . ILE B 1 5 ? 14.802 54.432 40.071 1.00 57.02 37 ILE B C 1
ATOM 1025 O O . ILE B 1 5 ? 14.053 53.763 39.339 1.00 52.24 37 ILE B O 1
ATOM 1027 N N . ALA B 1 6 ? 14.389 54.993 41.203 1.00 50.48 38 ALA B N 1
ATOM 1028 C CA . ALA B 1 6 ? 12.981 54.943 41.600 1.00 51.27 38 ALA B CA 1
ATOM 1029 C C . ALA B 1 6 ? 12.333 56.310 41.412 1.00 41.18 38 ALA B C 1
ATOM 1030 O O . ALA B 1 6 ? 12.981 57.278 41.082 1.00 47.92 38 ALA B O 1
ATOM 1032 N N . ALA B 1 7 ? 11.039 56.399 41.638 1.00 42.89 39 ALA B N 1
ATOM 1033 C CA . ALA B 1 7 ? 10.385 57.672 41.487 1.00 40.94 39 ALA B CA 1
ATOM 1034 C C . ALA B 1 7 ? 10.835 58.548 42.635 1.00 43.02 39 ALA B C 1
ATOM 1035 O O . ALA B 1 7 ? 10.997 59.763 42.492 1.00 37.63 39 ALA B O 1
ATOM 1037 N N . SER B 1 8 ? 11.078 57.957 43.795 1.00 37.68 40 SER B N 1
ATOM 1038 C CA . SER B 1 8 ? 11.401 58.788 44.937 1.00 32.96 40 SER B CA 1
ATOM 1039 C C . SER B 1 8 ? 12.710 59.546 44.688 1.00 44.13 40 SER B C 1
ATOM 1040 O O . SER B 1 8 ? 13.007 60.561 45.368 1.00 37.65 40 SER B O 1
ATOM 1043 N N . ALA B 1 9 ? 13.494 59.046 43.737 1.00 40.78 41 ALA B N 1
ATOM 1044 C CA . ALA B 1 9 ? 14.790 59.657 43.463 1.00 46.41 41 ALA B CA 1
ATOM 1045 C C . ALA B 1 9 ? 14.607 60.836 42.517 1.00 36.30 41 ALA B C 1
ATOM 1046 O O . ALA B 1 9 ? 15.357 61.765 42.582 1.00 36.76 41 ALA B O 1
ATOM 1048 N N . ASP B 1 10 ? 13.625 60.761 41.622 1.00 37.19 42 ASP B N 1
ATOM 1049 C CA . ASP B 1 10 ? 13.362 61.872 40.748 1.00 38.55 42 ASP B CA 1
ATOM 1050 C C . ASP B 1 10 ? 12.854 63.016 41.589 1.00 39.83 42 ASP B C 1
ATOM 1051 O O . ASP B 1 10 ? 13.187 64.153 41.351 1.00 34.76 42 ASP B O 1
ATOM 1056 N N . ALA B 1 11 ? 12.048 62.695 42.585 1.00 38.29 43 ALA B N 1
ATOM 1057 C CA . ALA B 1 11 ? 11.395 63.707 43.365 1.00 34.98 43 ALA B CA 1
ATOM 1058 C C . ALA B 1 11 ? 12.459 64.461 44.172 1.00 43.30 43 ALA B C 1
ATOM 1059 O O . ALA B 1 11 ? 12.457 65.713 44.334 1.00 34.97 43 ALA B O 1
ATOM 1061 N N . GLN B 1 12 ? 13.389 63.690 44.701 1.00 33.19 44 GLN B N 1
ATOM 1062 C CA . GLN B 1 12 ? 14.503 64.279 45.393 1.00 35.46 44 GLN B CA 1
ATOM 1063 C C . GLN B 1 12 ? 15.304 65.202 44.434 1.00 30.05 44 GLN B C 1
ATOM 1064 O O . GLN B 1 12 ? 15.540 66.382 44.769 1.00 33.38 44 GLN B O 1
ATOM 1070 N N . LEU B 1 13 ? 15.723 64.694 43.272 1.00 28.09 45 LEU B N 1
ATOM 1071 C CA . LEU B 1 13 ? 16.587 65.447 42.374 1.00 29.53 45 LEU B CA 1
ATOM 1072 C C . LEU B 1 13 ? 15.889 66.667 41.777 1.00 31.42 45 LEU B C 1
ATOM 1073 O O . LEU B 1 13 ? 16.550 67.653 41.402 1.00 27.07 45 LEU B O 1
ATOM 1078 N N . GLU B 1 14 ? 14.558 66.615 41.680 1.00 30.55 46 GLU B N 1
ATOM 1079 C CA . GLU B 1 14 ? 13.805 67.695 41.007 1.00 28.94 46 GLU B CA 1
ATOM 1080 C C . GLU B 1 14 ? 13.661 68.907 41.915 1.00 32.14 46 GLU B C 1
ATOM 1081 O O . GLU B 1 14 ? 13.154 69.949 41.517 1.00 29.65 46 GLU B O 1
ATOM 1087 N N . LEU B 1 15 ? 14.054 68.758 43.165 1.00 30.33 47 LEU B N 1
ATOM 1088 C CA . LEU B 1 15 ? 14.106 69.883 44.054 1.00 29.81 47 LEU B CA 1
ATOM 1089 C C . LEU B 1 15 ? 15.300 70.810 43.770 1.00 34.53 47 LEU B C 1
ATOM 1090 O O . LEU B 1 15 ? 15.302 71.965 44.170 1.00 33.48 47 LEU B O 1
ATOM 1095 N N . ILE B 1 16 ? 16.308 70.323 43.073 1.00 32.43 48 ILE B N 1
ATOM 1096 C CA . ILE B 1 16 ? 17.518 71.132 42.873 1.00 34.70 48 ILE B CA 1
ATOM 1097 C C . ILE B 1 16 ? 17.205 72.472 42.252 1.00 32.16 48 ILE B C 1
ATOM 1098 O O . ILE B 1 16 ? 17.571 73.491 42.776 1.00 37.06 48 ILE B O 1
ATOM 1103 N N . GLY B 1 17 ? 16.489 72.465 41.147 1.00 39.30 49 GLY B N 1
ATOM 1104 C CA . GLY B 1 17 ? 16.279 73.660 40.366 1.00 33.38 49 GLY B CA 1
ATOM 1105 C C . GLY B 1 17 ? 15.510 74.721 41.123 1.00 37.87 49 GLY B C 1
ATOM 1106 O O . GLY B 1 17 ? 15.944 75.843 41.224 1.00 31.98 49 GLY B O 1
ATOM 1107 N N . PRO B 1 18 ? 14.343 74.372 41.643 1.00 35.78 50 PRO B N 1
ATOM 1108 C CA . PRO B 1 18 ? 13.522 75.336 42.385 1.00 31.13 50 PRO B CA 1
ATOM 1109 C C . PRO B 1 18 ? 14.222 75.883 43.601 1.00 37.82 50 PRO B C 1
ATOM 1110 O O . PRO B 1 18 ? 14.067 77.080 43.916 1.00 32.46 50 PRO B O 1
ATOM 1114 N N . ARG B 1 19 ? 14.989 75.046 44.284 1.00 29.72 51 ARG B N 1
ATOM 1115 C CA . ARG B 1 19 ? 15.665 75.511 45.485 1.00 26.86 51 ARG B CA 1
ATOM 1116 C C . ARG B 1 19 ? 16.717 76.514 45.082 1.00 31.06 51 ARG B C 1
ATOM 1117 O O . ARG B 1 19 ? 16.880 77.583 45.713 1.00 29.88 51 ARG B O 1
ATOM 1125 N N . ALA B 1 20 ? 17.402 76.226 43.991 1.00 29.68 52 ALA B N 1
ATOM 1126 C CA . ALA B 1 20 ? 18.466 77.124 43.562 1.00 31.19 52 ALA B CA 1
ATOM 1127 C C . ALA B 1 20 ? 17.848 78.452 43.143 1.00 34.25 52 ALA B C 1
ATOM 1128 O O . ALA B 1 20 ? 18.442 79.522 43.326 1.00 31.72 52 ALA B O 1
ATOM 1130 N N . ALA B 1 21 ? 16.680 78.362 42.531 1.00 31.87 53 ALA B N 1
ATOM 1131 C CA . ALA B 1 21 ? 16.024 79.518 41.971 1.00 33.83 53 ALA B CA 1
ATOM 1132 C C . ALA B 1 21 ? 15.570 80.403 43.113 1.00 32.90 53 ALA B C 1
ATOM 1133 O O . ALA B 1 21 ? 15.683 81.616 43.039 1.00 31.44 53 ALA B O 1
ATOM 1135 N N . ALA B 1 22 ? 15.064 79.785 44.169 1.00 28.01 54 ALA B N 1
ATOM 1136 C CA . ALA B 1 22 ? 14.519 80.515 45.289 1.00 27.84 54 ALA B CA 1
ATOM 1137 C C . ALA B 1 22 ? 15.625 81.218 46.112 1.00 29.78 54 ALA B C 1
ATOM 1138 O O . ALA B 1 22 ? 15.410 82.263 46.708 1.00 28.31 54 ALA B O 1
ATOM 1140 N N . ALA B 1 23 ? 16.810 80.628 46.116 1.00 27.83 55 ALA B N 1
ATOM 1141 C CA . ALA B 1 23 ? 17.971 81.207 46.713 1.00 28.75 55 ALA B CA 1
ATOM 1142 C C . ALA B 1 23 ? 18.430 82.446 45.906 1.00 31.71 55 ALA B C 1
ATOM 1143 O O . ALA B 1 23 ? 18.659 83.523 46.487 1.00 27.63 55 ALA B O 1
ATOM 1145 N N . ALA B 1 24 ? 18.558 82.297 44.588 1.00 29.04 56 ALA B N 1
ATOM 1146 C CA . ALA B 1 24 ? 18.967 83.440 43.757 1.00 29.68 56 ALA B CA 1
ATOM 1147 C C . ALA B 1 24 ? 17.954 84.552 43.875 1.00 32.60 56 ALA B C 1
ATOM 1148 O O . ALA B 1 24 ? 18.302 85.744 43.924 1.00 27.01 56 ALA B O 1
ATOM 1150 N N . SER B 1 25 ? 16.689 84.174 43.900 1.00 31.60 57 SER B N 1
ATOM 1151 C CA . SER B 1 25 ? 15.619 85.151 43.915 1.00 27.85 57 SER B CA 1
ATOM 1152 C C . SER B 1 25 ? 15.600 85.955 45.208 1.00 26.31 57 SER B C 1
ATOM 1153 O O . SER B 1 25 ? 15.283 87.147 45.187 1.00 25.25 57 SER B O 1
ATOM 1156 N N . LEU B 1 26 ? 15.959 85.314 46.322 1.00 22.91 58 LEU B N 1
ATOM 1157 C CA . LEU B 1 26 ? 16.018 86.009 47.586 1.00 29.65 58 LEU B CA 1
ATOM 1158 C C . LEU B 1 26 ? 17.250 86.945 47.569 1.00 25.52 58 LEU B C 1
ATOM 1159 O O . LEU B 1 26 ? 17.151 88.115 47.914 1.00 28.04 58 LEU B O 1
ATOM 1164 N N A GLU B 1 27 ? 18.395 86.406 47.154 0.50 28.23 59 GLU B N 1
ATOM 1165 N N B GLU B 1 27 ? 18.395 86.426 47.148 0.50 28.40 59 GLU B N 1
ATOM 1166 C CA A GLU B 1 27 ? 19.587 87.219 46.859 0.50 29.01 59 GLU B CA 1
ATOM 1167 C CA B GLU B 1 27 ? 19.558 87.282 46.896 0.50 29.02 59 GLU B CA 1
ATOM 1168 C C A GLU B 1 27 ? 19.186 88.511 46.101 0.50 28.94 59 GLU B C 1
ATOM 1169 C C B GLU B 1 27 ? 19.138 88.543 46.125 0.50 28.93 59 GLU B C 1
ATOM 1170 O O A GLU B 1 27 ? 19.518 89.613 46.523 0.50 27.25 59 GLU B O 1
ATOM 1171 O O B GLU B 1 27 ? 19.429 89.652 46.546 0.50 27.35 59 GLU B O 1
ATOM 1182 N N . SER B 1 28 ? 18.487 88.361 44.986 1.00 28.66 60 SER B N 1
ATOM 1183 C CA . SER B 1 28 ? 18.006 89.508 44.162 1.00 29.23 60 SER B CA 1
ATOM 1184 C C . SER B 1 28 ? 17.014 90.473 44.907 1.00 28.11 60 SER B C 1
ATOM 1185 O O . SER B 1 28 ? 17.148 91.729 44.852 1.00 31.33 60 SER B O 1
ATOM 1188 N N . ALA B 1 29 ? 16.098 89.929 45.692 1.00 25.62 61 ALA B N 1
ATOM 1189 C CA . ALA B 1 29 ? 15.108 90.771 46.394 1.00 29.05 61 ALA B CA 1
ATOM 1190 C C . ALA B 1 29 ? 15.869 91.640 47.409 1.00 28.08 61 ALA B C 1
ATOM 1191 O O . ALA B 1 29 ? 15.510 92.766 47.731 1.00 26.54 61 ALA B O 1
ATOM 1193 N N . VAL B 1 30 ? 16.925 91.088 47.968 1.00 25.60 62 VAL B N 1
ATOM 1194 C CA . VAL B 1 30 ? 17.665 91.785 48.972 1.00 22.41 62 VAL B CA 1
ATOM 1195 C C . VAL B 1 30 ? 18.434 92.915 48.304 1.00 33.70 62 VAL B C 1
ATOM 1196 O O . VAL B 1 30 ? 18.373 94.063 48.774 1.00 32.11 62 VAL B O 1
ATOM 1200 N N . LEU B 1 31 ? 19.095 92.618 47.181 1.00 32.84 63 LEU B N 1
ATOM 1201 C CA . LEU B 1 31 ? 19.757 93.672 46.418 1.00 30.35 63 LEU B CA 1
ATOM 1202 C C . LEU B 1 31 ? 18.763 94.745 46.077 1.00 35.43 63 LEU B C 1
ATOM 1203 O O . LEU B 1 31 ? 19.063 95.922 46.170 1.00 35.41 63 LEU B O 1
ATOM 1208 N N . HIS B 1 32 ? 17.583 94.325 45.654 1.00 27.33 64 HIS B N 1
ATOM 1209 C CA . HIS B 1 32 ? 16.617 95.229 45.060 1.00 32.60 64 HIS B CA 1
ATOM 1210 C C . HIS B 1 32 ? 16.106 96.157 46.168 1.00 33.34 64 HIS B C 1
ATOM 1211 O O . HIS B 1 32 ? 15.923 97.335 45.939 1.00 34.16 64 HIS B O 1
ATOM 1218 N N . VAL B 1 33 ? 15.929 95.653 47.378 1.00 33.56 65 VAL B N 1
ATOM 1219 C CA . VAL B 1 33 ? 15.528 96.537 48.461 1.00 24.52 65 VAL B CA 1
ATOM 1220 C C . VAL B 1 33 ? 16.665 97.557 48.720 1.00 32.67 65 VAL B C 1
ATOM 1221 O O . VAL B 1 33 ? 16.408 98.703 48.986 1.00 27.83 65 VAL B O 1
ATOM 1225 N N . SER B 1 34 ? 17.918 97.120 48.671 1.00 30.43 66 SER B N 1
ATOM 1226 C CA . SER B 1 34 ? 19.019 98.030 48.840 1.00 30.36 66 SER B CA 1
ATOM 1227 C C . SER B 1 34 ? 19.075 99.054 47.767 1.00 30.34 66 SER B C 1
ATOM 1228 O O . SER B 1 34 ? 19.363 100.204 48.059 1.00 31.50 66 SER B O 1
ATOM 1231 N N . LEU B 1 35 ? 18.848 98.641 46.530 1.00 26.66 67 LEU B N 1
ATOM 1232 C CA . LEU B 1 35 ? 18.986 99.567 45.444 1.00 34.30 67 LEU B CA 1
ATOM 1233 C C . LEU B 1 35 ? 17.881 100.614 45.440 1.00 33.33 67 LEU B C 1
ATOM 1234 O O . LEU B 1 35 ? 18.169 101.755 45.198 1.00 32.62 67 LEU B O 1
ATOM 1239 N N . THR B 1 36 ? 16.648 100.228 45.720 1.00 29.64 68 THR B N 1
ATOM 1240 C CA . THR B 1 36 ? 15.538 101.181 45.718 1.00 31.91 68 THR B CA 1
ATOM 1241 C C . THR B 1 36 ? 15.642 102.057 46.958 1.00 33.27 68 THR B C 1
ATOM 1242 O O . THR B 1 36 ? 15.246 103.204 46.934 1.00 31.96 68 THR B O 1
ATOM 1246 N N . ALA B 1 37 ? 16.185 101.546 48.052 1.00 30.07 69 ALA B N 1
ATOM 1247 C CA . ALA B 1 37 ? 16.224 102.394 49.242 1.00 30.08 69 ALA B CA 1
ATOM 1248 C C . ALA B 1 37 ? 17.211 103.535 49.010 1.00 37.92 69 ALA B C 1
ATOM 1249 O O . ALA B 1 37 ? 16.964 104.687 49.357 1.00 29.59 69 ALA B O 1
ATOM 1251 N N . ARG B 1 38 ? 18.334 103.180 48.408 1.00 36.92 70 ARG B N 1
ATOM 1252 C CA . ARG B 1 38 ? 19.379 104.127 48.138 1.00 36.29 70 ARG B CA 1
ATOM 1253 C C . ARG B 1 38 ? 18.856 105.135 47.114 1.00 36.59 70 ARG B C 1
ATOM 1254 O O . ARG B 1 38 ? 19.154 106.313 47.220 1.00 29.89 70 ARG B O 1
ATOM 1262 N N . ALA B 1 39 ? 18.097 104.687 46.121 1.00 32.87 71 ALA B N 1
ATOM 1263 C CA . ALA B 1 39 ? 17.817 105.587 45.037 1.00 35.82 71 ALA B CA 1
ATOM 1264 C C . ALA B 1 39 ? 16.822 106.590 45.587 1.00 36.74 71 ALA B C 1
ATOM 1265 O O . ALA B 1 39 ? 16.931 107.751 45.327 1.00 38.46 71 ALA B O 1
ATOM 1267 N N . TYR B 1 40 ? 15.885 106.110 46.386 1.00 37.43 72 TYR B N 1
ATOM 1268 C CA . TYR B 1 40 ? 14.929 106.963 47.058 1.00 34.77 72 TYR B CA 1
ATOM 1269 C C . TYR B 1 40 ? 15.602 108.037 47.909 1.00 41.62 72 TYR B C 1
ATOM 1270 O O . TYR B 1 40 ? 15.224 109.200 47.852 1.00 36.23 72 TYR B O 1
ATOM 1279 N N . ALA B 1 41 ? 16.572 107.636 48.715 1.00 36.78 73 ALA B N 1
ATOM 1280 C CA . ALA B 1 41 ? 17.232 108.562 49.604 1.00 38.67 73 ALA B CA 1
ATOM 1281 C C . ALA B 1 41 ? 18.009 109.591 48.786 1.00 39.80 73 ALA B C 1
ATOM 128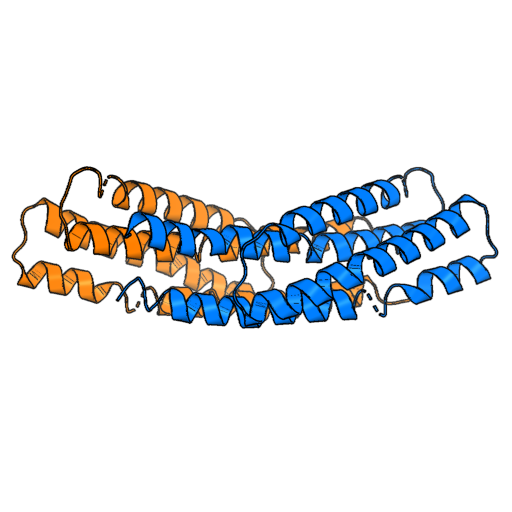2 O O . ALA B 1 41 ? 17.992 110.748 49.115 1.00 39.09 73 ALA B O 1
ATOM 1284 N N . LEU B 1 42 ? 18.629 109.183 47.682 1.00 40.58 74 LEU B N 1
ATOM 1285 C CA . LEU B 1 42 ? 19.337 110.129 46.843 1.00 43.93 74 LEU B CA 1
ATOM 1286 C C . LEU B 1 42 ? 18.408 111.119 46.184 1.00 48.92 74 LEU B C 1
ATOM 1287 O O . LEU B 1 42 ? 18.749 112.295 46.033 1.00 44.18 74 LEU B O 1
ATOM 1292 N N . THR B 1 43 ? 17.249 110.646 45.753 1.00 42.47 75 THR B N 1
ATOM 1293 C CA . THR B 1 43 ? 16.382 111.465 44.920 1.00 39.50 75 THR B CA 1
ATOM 1294 C C . THR B 1 43 ? 14.944 111.203 45.294 1.00 40.48 75 THR B C 1
ATOM 1295 O O . THR B 1 43 ? 14.252 110.426 44.632 1.00 40.17 75 THR B O 1
ATOM 1299 N N . PRO B 1 44 ? 14.492 111.838 46.369 1.00 37.57 76 PRO B N 1
ATOM 1300 C CA . PRO B 1 44 ? 13.161 111.562 46.916 1.00 34.80 76 PRO B CA 1
ATOM 1301 C C . PRO B 1 44 ? 12.086 111.957 45.921 1.00 39.20 76 PRO B C 1
ATOM 1302 O O . PRO B 1 44 ? 11.918 113.116 45.562 1.00 45.86 76 PRO B O 1
ATOM 1306 N N . GLU B 1 45 ? 11.377 110.974 45.415 1.00 32.12 77 GLU B N 1
ATOM 1307 C CA . GLU B 1 45 ? 10.310 111.247 44.509 1.00 34.50 77 GLU B CA 1
ATOM 1308 C C . GLU B 1 45 ? 9.329 110.069 44.542 1.00 34.13 77 GLU B C 1
ATOM 1309 O O . GLU B 1 45 ? 9.698 108.977 44.984 1.00 31.23 77 GLU B O 1
ATOM 1315 N N . PRO B 1 46 ? 8.083 110.311 44.110 1.00 29.90 78 PRO B N 1
ATOM 1316 C CA . PRO B 1 46 ? 6.945 109.439 44.361 1.00 30.25 78 PRO B CA 1
ATOM 1317 C C . PRO B 1 46 ? 7.176 108.050 43.817 1.00 31.26 78 PRO B C 1
ATOM 1318 O O . PRO B 1 46 ? 6.908 107.101 44.525 1.00 31.35 78 PRO B O 1
ATOM 1322 N N . ALA B 1 47 ? 7.642 107.944 42.580 1.00 30.25 79 ALA B N 1
ATOM 1323 C CA . ALA B 1 47 ? 7.817 106.629 41.982 1.00 37.55 79 ALA B CA 1
ATOM 1324 C C . ALA B 1 47 ? 8.923 105.874 42.665 1.00 31.50 79 ALA B C 1
ATOM 1325 O O . ALA B 1 47 ? 8.960 104.638 42.605 1.00 41.49 79 ALA B O 1
ATOM 1327 N N . ARG B 1 48 ? 9.844 106.580 43.301 1.00 32.79 80 ARG B N 1
ATOM 1328 C CA . ARG B 1 48 ? 10.938 105.904 43.985 1.00 33.42 80 ARG B CA 1
ATOM 1329 C C . ARG B 1 48 ? 10.531 105.417 45.372 1.00 35.57 80 ARG B C 1
ATOM 1330 O O . ARG B 1 48 ? 11.004 104.340 45.791 1.00 33.33 80 ARG B O 1
ATOM 1346 N N . ASP B 1 50 ? 7.458 104.436 45.785 1.00 32.70 82 ASP B N 1
ATOM 1347 C CA . ASP B 1 50 ? 6.627 103.299 45.360 1.00 29.66 82 ASP B CA 1
ATOM 1348 C C . ASP B 1 50 ? 7.489 102.068 45.158 1.00 32.08 82 ASP B C 1
ATOM 1349 O O . ASP B 1 50 ? 7.107 100.997 45.565 1.00 30.55 82 ASP B O 1
ATOM 1354 N N . ALA B 1 51 ? 8.634 102.220 44.491 1.00 32.21 83 ALA B N 1
ATOM 1355 C CA . ALA B 1 51 ? 9.494 101.083 44.175 1.00 34.09 83 ALA B CA 1
ATOM 1356 C C . ALA B 1 51 ? 10.081 100.447 45.438 1.00 35.22 83 ALA B C 1
ATOM 1357 O O . ALA B 1 51 ? 10.195 99.238 45.518 1.00 33.67 83 ALA B O 1
ATOM 1359 N N . LEU B 1 52 ? 10.461 101.260 46.416 1.00 30.36 84 LEU B N 1
ATOM 1360 C CA . LEU B 1 52 ? 11.010 100.734 47.652 1.00 26.69 84 LEU B CA 1
ATOM 1361 C C . LEU B 1 52 ? 9.945 99.910 48.343 1.00 33.77 84 LEU B C 1
ATOM 1362 O O . LEU B 1 52 ? 10.196 98.811 48.890 1.00 28.57 84 LEU B O 1
ATOM 1367 N N . GLN B 1 53 ? 8.745 100.463 48.333 1.00 29.05 85 GLN B N 1
ATOM 1368 C CA . GLN B 1 53 ? 7.602 99.767 48.856 1.00 32.25 85 GLN B CA 1
ATOM 1369 C C . GLN B 1 53 ? 7.358 98.452 48.155 1.00 32.86 85 GLN B C 1
ATOM 1370 O O . GLN B 1 53 ? 7.139 97.420 48.800 1.00 26.97 85 GLN B O 1
ATOM 1376 N N . ALA B 1 54 ? 7.328 98.503 46.826 1.00 26.99 86 ALA B N 1
ATOM 1377 C CA . ALA B 1 54 ? 7.194 97.278 46.061 1.00 29.74 86 ALA B CA 1
ATOM 1378 C C . ALA B 1 54 ? 8.352 96.313 46.357 1.00 29.60 86 ALA B C 1
ATOM 1379 O O . ALA B 1 54 ? 8.150 95.112 46.405 1.00 29.73 86 ALA B O 1
ATOM 1381 N N . ALA B 1 55 ? 9.571 96.810 46.509 1.00 29.03 87 ALA B N 1
ATOM 1382 C CA . ALA B 1 55 ? 10.730 95.931 46.743 1.00 27.94 87 ALA B CA 1
ATOM 1383 C C . ALA B 1 55 ? 10.553 95.205 48.035 1.00 25.62 87 ALA B C 1
ATOM 1384 O O . ALA B 1 55 ? 10.946 94.075 48.172 1.00 29.16 87 ALA B O 1
ATOM 1386 N N . LEU B 1 56 ? 9.916 95.840 48.993 1.00 27.53 88 LEU B N 1
ATOM 1387 C CA . LEU B 1 56 ? 9.761 95.220 50.283 1.00 27.83 88 LEU B CA 1
ATOM 1388 C C . LEU B 1 56 ? 8.793 94.025 50.173 1.00 28.23 88 LEU B C 1
ATOM 1389 O O . LEU B 1 56 ? 9.038 92.996 50.744 1.00 29.66 88 LEU B O 1
ATOM 1394 N N . ARG B 1 57 ? 7.683 94.199 49.471 1.00 29.23 89 ARG B N 1
ATOM 1395 C CA . ARG B 1 57 ? 6.713 93.112 49.250 1.00 29.31 89 ARG B CA 1
ATOM 1396 C C . ARG B 1 57 ? 7.340 91.965 48.469 1.00 27.71 89 ARG B C 1
ATOM 1397 O O . ARG B 1 57 ? 7.102 90.796 48.781 1.00 28.87 89 ARG B O 1
ATOM 1405 N N . ARG B 1 58 ? 8.140 92.301 47.470 1.00 23.49 90 ARG B N 1
ATOM 1406 C CA . ARG B 1 58 ? 8.904 91.307 46.768 1.00 29.23 90 ARG B CA 1
ATOM 1407 C C . ARG B 1 58 ? 9.867 90.512 47.695 1.00 28.27 90 ARG B C 1
ATOM 1408 O O . ARG B 1 58 ? 9.957 89.296 47.606 1.00 26.19 90 ARG B O 1
ATOM 1416 N N . LEU B 1 59 ? 10.562 91.193 48.593 1.00 27.57 91 LEU B N 1
ATOM 1417 C CA . LEU B 1 59 ? 11.435 90.508 49.506 1.00 30.38 91 LEU B CA 1
ATOM 1418 C C . LEU B 1 59 ? 10.628 89.611 50.421 1.00 30.89 91 LEU B C 1
ATOM 1419 O O . LEU B 1 59 ? 11.041 88.503 50.703 1.00 30.85 91 LEU B O 1
ATOM 1424 N N . GLU B 1 60 ? 9.510 90.074 50.938 1.00 24.55 92 GLU B N 1
ATOM 1425 C CA . GLU B 1 60 ? 8.753 89.179 51.802 1.00 28.46 92 GLU B CA 1
ATOM 1426 C C . GLU B 1 60 ? 8.325 87.893 51.017 1.00 27.55 92 GLU B C 1
ATOM 1427 O O . GLU B 1 60 ? 8.370 86.795 51.555 1.00 28.50 92 GLU B O 1
ATOM 1433 N N . GLY B 1 61 ? 7.951 88.045 49.753 1.00 26.22 93 GLY B N 1
ATOM 1434 C CA . GLY B 1 61 ? 7.563 86.898 48.911 1.00 28.29 93 GLY B CA 1
ATOM 1435 C C . GLY B 1 61 ? 8.742 85.979 48.632 1.00 27.51 93 GLY B C 1
ATOM 1436 O O . GLY B 1 61 ? 8.609 84.770 48.676 1.00 26.22 93 GLY B O 1
ATOM 1437 N N . ALA B 1 62 ? 9.911 86.529 48.337 1.00 26.25 94 ALA B N 1
ATOM 1438 C CA . ALA B 1 62 ? 11.088 85.696 48.077 1.00 26.29 94 ALA B CA 1
ATOM 1439 C C . ALA B 1 62 ? 11.500 84.938 49.331 1.00 28.78 94 ALA B C 1
ATOM 1440 O O . ALA B 1 62 ? 11.992 83.796 49.258 1.00 26.51 94 ALA B O 1
ATOM 1442 N N . ALA B 1 63 ? 11.377 85.576 50.484 1.00 22.53 95 ALA B N 1
ATOM 1443 C CA . ALA B 1 63 ? 11.769 84.885 51.693 1.00 24.01 95 ALA B CA 1
ATOM 1444 C C . ALA B 1 63 ? 10.828 83.726 51.910 1.00 34.63 95 ALA B C 1
ATOM 1445 O O . ALA B 1 63 ? 11.280 82.623 52.273 1.00 29.01 95 ALA B O 1
ATOM 1447 N N . ALA B 1 64 ? 9.538 83.945 51.629 1.00 29.21 96 ALA B N 1
ATOM 1448 C CA . ALA B 1 64 ? 8.532 82.930 51.895 1.00 30.58 96 ALA B CA 1
ATOM 1449 C C . ALA B 1 64 ? 8.762 81.753 50.954 1.00 28.53 96 ALA B C 1
ATOM 1450 O O . ALA B 1 64 ? 8.772 80.607 51.415 1.00 30.11 96 ALA B O 1
ATOM 1452 N N . ARG B 1 65 ? 9.043 82.002 49.667 1.00 28.35 97 ARG B N 1
ATOM 1453 C CA . ARG B 1 65 ? 9.352 80.882 48.757 1.00 28.90 97 ARG B CA 1
ATOM 1454 C C . ARG B 1 65 ? 10.572 80.115 49.218 1.00 30.46 97 ARG B C 1
ATOM 1455 O O . ARG B 1 65 ? 10.622 78.907 49.107 1.00 29.49 97 ARG B O 1
ATOM 1463 N N . PHE B 1 66 ? 11.585 80.816 49.702 1.00 30.43 98 PHE B N 1
ATOM 1464 C CA . PHE B 1 66 ? 12.789 80.149 50.114 1.00 28.01 98 PHE B CA 1
ATOM 1465 C C . PHE B 1 66 ? 12.599 79.352 51.384 1.00 30.89 98 PHE B C 1
ATOM 1466 O O . PHE B 1 66 ? 13.130 78.259 51.502 1.00 27.54 98 PHE B O 1
ATOM 1474 N N . ALA B 1 67 ? 11.851 79.899 52.325 1.00 25.68 99 ALA B N 1
ATOM 1475 C CA . ALA B 1 67 ? 11.543 79.206 53.552 1.00 27.38 99 ALA B CA 1
ATOM 1476 C C . ALA B 1 67 ? 10.715 77.922 53.298 1.00 33.71 99 ALA B C 1
ATOM 1477 O O . ALA B 1 67 ? 10.775 76.972 54.090 1.00 28.59 99 ALA B O 1
ATOM 1479 N N . ALA B 1 68 ? 9.971 77.881 52.202 1.00 30.34 100 ALA B N 1
ATOM 1480 C CA . ALA B 1 68 ? 9.040 76.752 51.980 1.00 31.01 100 ALA B CA 1
ATOM 1481 C C . ALA B 1 68 ? 9.737 75.489 51.515 1.00 32.90 100 ALA B C 1
ATOM 1482 O O . ALA B 1 68 ? 9.191 74.398 51.674 1.00 31.52 100 ALA B O 1
ATOM 1484 N N . LEU B 1 69 ? 10.927 75.606 50.927 1.00 30.81 101 LEU B N 1
ATOM 1485 C CA . LEU B 1 69 ? 11.549 74.438 50.282 1.00 29.50 101 LEU B CA 1
ATOM 1486 C C . LEU B 1 69 ? 12.392 73.619 51.266 1.00 32.27 101 LEU B C 1
ATOM 1487 O O . LEU B 1 69 ? 13.010 74.193 52.160 1.00 30.05 101 LEU B O 1
ATOM 1492 N N . PRO B 1 70 ? 12.433 72.260 51.110 1.00 31.63 102 PRO B N 1
ATOM 1493 C CA . PRO B 1 70 ? 13.314 71.525 52.034 1.00 28.02 102 PRO B CA 1
ATOM 1494 C C . PRO B 1 70 ? 14.776 71.832 51.709 1.00 32.47 102 PRO B C 1
ATOM 1495 O O . PRO B 1 70 ? 15.101 72.158 50.566 1.00 32.59 102 PRO B O 1
ATOM 1499 N N . LYS B 1 71 ? 15.645 71.772 52.710 1.00 29.38 103 LYS B N 1
ATOM 1500 C CA . LYS B 1 71 ? 17.048 72.055 52.502 1.00 32.15 103 LYS B CA 1
ATOM 1501 C C . LYS B 1 71 ? 17.857 70.885 53.090 1.00 40.48 103 LYS B C 1
ATOM 1502 O O . LYS B 1 71 ? 17.351 70.082 53.853 1.00 32.66 103 LYS B O 1
ATOM 1508 N N . SER B 1 72 ? 19.093 70.768 52.654 1.00 32.00 104 SER B N 1
ATOM 1509 C CA . SER B 1 72 ? 19.969 69.753 53.173 1.00 40.23 104 SER B CA 1
ATOM 1510 C C . SER B 1 72 ? 20.265 70.087 54.646 1.00 40.58 104 SER B C 1
ATOM 1511 O O . SER B 1 72 ? 20.037 71.197 55.097 1.00 38.10 104 SER B O 1
ATOM 1514 N N . PRO B 1 73 ? 20.825 69.142 55.401 1.00 49.21 105 PRO B N 1
ATOM 1515 C CA . PRO B 1 73 ? 21.084 69.466 56.821 1.00 40.61 105 PRO B CA 1
ATOM 1516 C C . PRO B 1 73 ? 22.113 70.573 57.062 1.00 50.01 105 PRO B C 1
ATOM 1517 O O . PRO B 1 73 ? 21.968 71.398 57.961 1.00 53.56 105 PRO B O 1
ATOM 1521 N N . GLU B 1 74 ? 23.126 70.621 56.215 1.00 50.23 106 GLU B N 1
ATOM 1522 C CA . GLU B 1 74 ? 24.123 71.685 56.232 1.00 50.75 106 GLU B CA 1
ATOM 1523 C C . GLU B 1 74 ? 23.488 73.059 56.042 1.00 57.52 106 GLU B C 1
ATOM 1524 O O . GLU B 1 74 ? 23.887 74.073 56.667 1.00 59.65 106 GLU B O 1
ATOM 1530 N N . GLY B 1 75 ? 22.512 73.100 55.137 1.00 50.50 107 GLY B N 1
ATOM 1531 C CA . GLY B 1 75 ? 21.892 74.352 54.751 1.00 45.64 107 GLY B CA 1
ATOM 1532 C C . GLY B 1 75 ? 21.043 74.843 55.885 1.00 47.58 107 GLY B C 1
ATOM 1533 O O . GLY B 1 75 ? 21.040 76.028 56.178 1.00 47.17 107 GLY B O 1
ATOM 1534 N N . ALA B 1 76 ? 20.365 73.907 56.534 1.00 43.10 108 ALA B N 1
ATOM 1535 C CA . ALA B 1 76 ? 19.304 74.194 57.482 1.00 45.92 108 ALA B CA 1
ATOM 1536 C C . ALA B 1 76 ? 19.732 75.150 58.585 1.00 51.74 108 ALA B C 1
ATOM 1537 O O . ALA B 1 76 ? 18.915 75.920 59.104 1.00 56.46 108 ALA B O 1
ATOM 1539 N N . ALA B 1 77 ? 21.009 75.069 58.950 1.00 50.92 109 ALA B N 1
ATOM 1540 C CA . ALA B 1 77 ? 21.650 76.029 59.853 1.00 53.74 109 ALA B CA 1
ATOM 1541 C C . ALA B 1 77 ? 21.617 77.439 59.256 1.00 53.52 109 ALA B C 1
ATOM 1542 O O . ALA B 1 77 ? 20.926 78.368 59.763 1.00 54.52 109 ALA B O 1
ATOM 1544 N N . LEU B 1 78 ? 22.385 77.592 58.178 1.00 40.41 110 LEU B N 1
ATOM 1545 C CA . LEU B 1 78 ? 22.498 78.859 57.507 1.00 45.61 110 LEU B CA 1
ATOM 1546 C C . LEU B 1 78 ? 21.067 79.383 57.239 1.00 43.03 110 LEU B C 1
ATOM 1547 O O . LEU B 1 78 ? 20.735 80.487 57.603 1.00 38.84 110 LEU B O 1
ATOM 1552 N N . SER B 1 79 ? 20.222 78.525 56.683 1.00 42.13 111 SER B N 1
ATOM 1553 C CA . SER B 1 79 ? 18.845 78.843 56.343 1.00 42.95 111 SER B CA 1
ATOM 1554 C C . SER B 1 79 ? 18.102 79.560 57.464 1.00 37.01 111 SER B C 1
ATOM 1555 O O . SER B 1 79 ? 17.519 80.627 57.254 1.00 41.86 111 SER B O 1
ATOM 1558 N N . GLY B 1 80 ? 18.074 78.964 58.641 1.00 41.15 112 GLY B N 1
ATOM 1559 C CA . GLY B 1 80 ? 17.345 79.533 59.756 1.00 38.36 112 GLY B CA 1
ATOM 1560 C C . GLY B 1 80 ? 17.774 80.955 60.024 1.00 40.54 112 GLY B C 1
ATOM 1561 O O . GLY B 1 80 ? 16.947 81.836 60.329 1.00 38.46 112 GLY B O 1
ATOM 1562 N N . ARG B 1 81 ? 19.071 81.190 59.897 1.00 39.03 113 ARG B N 1
ATOM 1563 C CA . ARG B 1 81 ? 19.639 82.492 60.225 1.00 42.91 113 ARG B CA 1
ATOM 1564 C C . ARG B 1 81 ? 19.360 83.477 59.080 1.00 43.99 113 ARG B C 1
ATOM 1565 O O . ARG B 1 81 ? 19.107 84.652 59.315 1.00 34.85 113 ARG B O 1
ATOM 1573 N N . ILE B 1 82 ? 19.394 82.993 57.841 1.00 38.54 114 ILE B N 1
ATOM 1574 C CA . ILE B 1 82 ? 19.091 83.854 56.721 1.00 33.96 114 ILE B CA 1
ATOM 1575 C C . ILE B 1 82 ? 17.697 84.412 56.954 1.00 34.50 114 ILE B C 1
ATOM 1576 O O . ILE B 1 82 ? 17.463 85.649 56.929 1.00 36.42 114 ILE B O 1
ATOM 1581 N N . LEU B 1 83 ? 16.746 83.525 57.188 1.00 34.29 115 LEU B N 1
ATOM 1582 C CA . LEU B 1 83 ? 15.346 83.965 57.251 1.00 39.65 115 LEU B CA 1
ATOM 1583 C C . LEU B 1 83 ? 15.121 84.905 58.420 1.00 41.72 115 LEU B C 1
ATOM 1584 O O . LEU B 1 83 ? 14.324 85.818 58.319 1.00 43.99 115 LEU B O 1
ATOM 1589 N N . ALA B 1 84 ? 15.827 84.703 59.523 1.00 37.45 116 ALA B N 1
ATOM 1590 C CA . ALA B 1 84 ? 15.604 85.565 60.656 1.00 34.98 116 ALA B CA 1
ATOM 1591 C C . ALA B 1 84 ? 16.215 86.912 60.371 1.00 34.14 116 ALA B C 1
ATOM 1592 O O . ALA B 1 84 ? 15.911 87.882 61.059 1.00 34.91 116 ALA B O 1
ATOM 1594 N N . ALA B 1 85 ? 17.136 86.983 59.412 1.00 33.92 117 ALA B N 1
ATOM 1595 C CA . ALA B 1 85 ? 17.796 88.259 59.149 1.00 34.58 117 ALA B CA 1
ATOM 1596 C C . ALA B 1 85 ? 16.892 89.217 58.365 1.00 32.73 117 ALA B C 1
ATOM 1597 O O . ALA B 1 85 ? 17.170 90.406 58.274 1.00 31.17 117 ALA B O 1
ATOM 1599 N N . VAL B 1 86 ? 15.820 88.687 57.779 1.00 33.89 118 VAL B N 1
ATOM 1600 C CA . VAL B 1 86 ? 15.052 89.453 56.796 1.00 34.74 118 VAL B CA 1
ATOM 1601 C C . VAL B 1 86 ? 14.239 90.554 57.470 1.00 36.33 118 VAL B C 1
ATOM 1602 O O . VAL B 1 86 ? 14.388 91.679 57.109 1.00 31.65 118 VAL B O 1
ATOM 1606 N N . PRO B 1 87 ? 13.430 90.219 58.479 1.00 34.18 119 PRO B N 1
ATOM 1607 C CA . PRO B 1 87 ? 12.630 91.228 59.164 1.00 32.56 119 PRO B CA 1
ATOM 1608 C C . PRO B 1 87 ? 13.456 92.406 59.695 1.00 39.85 119 PRO B C 1
ATOM 1609 O O . PRO B 1 87 ? 13.019 93.560 59.512 1.00 38.37 119 PRO B O 1
ATOM 1613 N N . PRO B 1 88 ? 14.626 92.147 60.324 1.00 33.36 120 PRO B N 1
ATOM 1614 C CA . PRO B 1 88 ? 15.389 93.295 60.809 1.00 35.61 120 PRO B CA 1
ATOM 1615 C C . PRO B 1 88 ? 15.852 94.169 59.646 1.00 40.98 120 PRO B C 1
ATOM 1616 O O . PRO B 1 88 ? 15.934 95.403 59.729 1.00 35.38 120 PRO B O 1
ATOM 1620 N N . PHE B 1 89 ? 16.174 93.524 58.538 1.00 34.66 121 PHE B N 1
ATOM 1621 C CA . PHE B 1 89 ? 16.695 94.286 57.436 1.00 35.34 121 PHE B CA 1
ATOM 1622 C C . PHE B 1 89 ? 15.527 95.071 56.867 1.00 35.83 121 PHE B C 1
ATOM 1623 O O . PHE B 1 89 ? 15.665 96.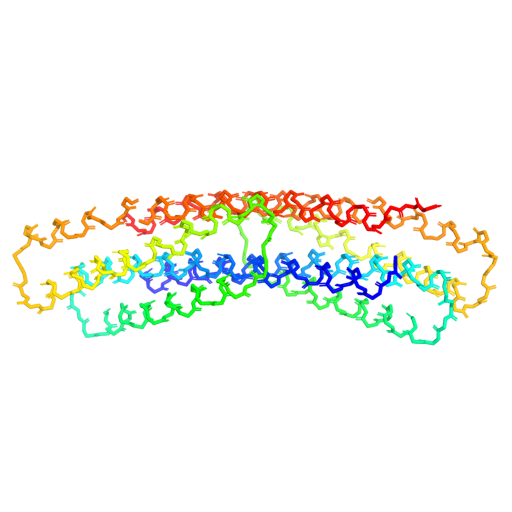238 56.554 1.00 36.36 121 PHE B O 1
ATOM 1631 N N . GLU B 1 90 ? 14.355 94.465 56.786 1.00 34.96 122 GLU B N 1
ATOM 1632 C CA . GLU B 1 90 ? 13.231 95.223 56.261 1.00 36.59 122 GLU B CA 1
ATOM 1633 C C . GLU B 1 90 ? 12.914 96.390 57.174 1.00 35.81 122 GLU B C 1
ATOM 1634 O O . GLU B 1 90 ? 12.535 97.462 56.706 1.00 36.48 122 GLU B O 1
ATOM 1640 N N . LYS B 1 91 ? 13.023 96.162 58.476 1.00 39.69 123 LYS B N 1
ATOM 1641 C CA . LYS B 1 91 ? 12.597 97.159 59.445 1.00 45.80 123 LYS B CA 1
ATOM 1642 C C . LYS B 1 91 ? 13.493 98.387 59.311 1.00 42.91 123 LYS B C 1
ATOM 1643 O O . LYS B 1 91 ? 13.011 99.538 59.339 1.00 44.86 123 LYS B O 1
ATOM 1649 N N . ALA B 1 92 ? 14.790 98.152 59.131 1.00 35.19 124 ALA B N 1
ATOM 1650 C CA . ALA B 1 92 ? 15.734 99.248 58.878 1.00 44.80 124 ALA B CA 1
ATOM 1651 C C . ALA B 1 92 ? 15.426 99.949 57.573 1.00 44.06 124 ALA B C 1
ATOM 1652 O O . ALA B 1 92 ? 15.612 101.172 57.425 1.00 35.53 124 ALA B O 1
ATOM 1654 N N . ALA B 1 93 ? 14.988 99.175 56.602 1.00 34.18 125 ALA B N 1
ATOM 1655 C CA . ALA B 1 93 ? 14.739 99.764 55.290 1.00 33.82 125 ALA B CA 1
ATOM 1656 C C . ALA B 1 93 ? 13.526 100.685 55.389 1.00 33.62 125 ALA B C 1
ATOM 1657 O O . ALA B 1 93 ? 13.541 101.738 54.835 1.00 36.94 125 ALA B O 1
ATOM 1659 N N . VAL B 1 94 ? 12.463 100.248 56.074 1.00 35.38 126 VAL B N 1
ATOM 1660 C CA . VAL B 1 9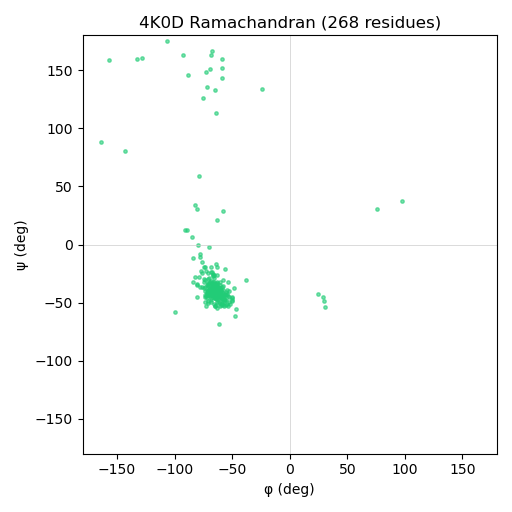4 ? 11.287 101.069 56.320 1.00 37.29 126 VAL B CA 1
ATOM 1661 C C . VAL B 1 94 ? 11.664 102.346 57.070 1.00 46.24 126 VAL B C 1
ATOM 1662 O O . VAL B 1 94 ? 11.151 103.432 56.779 1.00 42.12 126 VAL B O 1
ATOM 1666 N N . ALA B 1 95 ? 12.590 102.225 58.012 1.00 36.55 127 ALA B N 1
ATOM 1667 C CA . ALA B 1 95 ? 12.978 103.369 58.825 1.00 44.13 127 ALA B CA 1
ATOM 1668 C C . ALA B 1 95 ? 13.766 104.358 57.981 1.00 47.65 127 ALA B C 1
ATOM 1669 O O . ALA B 1 95 ? 13.664 105.568 58.177 1.00 45.12 127 ALA B O 1
ATOM 1671 N N . LEU B 1 96 ? 14.578 103.863 57.052 1.00 40.04 128 LEU B N 1
ATOM 1672 C CA . LEU B 1 96 ? 15.235 104.787 56.138 1.00 39.76 128 LEU B CA 1
ATOM 1673 C C . LEU B 1 96 ? 14.163 105.493 55.281 1.00 46.54 128 LEU B C 1
ATOM 1674 O O . LEU B 1 96 ? 14.156 106.721 55.125 1.00 38.33 128 LEU B O 1
ATOM 1679 N N . GLY B 1 97 ? 13.212 104.715 54.761 1.00 37.17 129 GLY B N 1
ATOM 1680 C CA . GLY B 1 97 ? 12.199 105.286 53.899 1.00 40.59 129 GLY B CA 1
ATOM 1681 C C . GLY B 1 97 ? 11.435 106.366 54.640 1.00 42.77 129 GLY B C 1
ATOM 1682 O O . GLY B 1 97 ? 11.276 107.477 54.188 1.00 41.66 129 GLY B O 1
ATOM 1683 N N . THR B 1 98 ? 10.964 106.001 55.811 1.00 39.93 130 THR B N 1
ATOM 1684 C CA . THR B 1 98 ? 10.071 106.811 56.580 1.00 45.27 130 THR B CA 1
ATOM 1685 C C . THR B 1 98 ? 10.825 108.102 56.938 1.00 44.94 130 THR B C 1
ATOM 1686 O O . THR B 1 98 ? 10.265 109.199 56.995 1.00 46.02 130 THR B O 1
ATOM 1690 N N . ALA B 1 99 ? 12.126 107.981 57.109 1.00 44.25 131 ALA B N 1
ATOM 1691 C CA . ALA B 1 99 ? 12.926 109.152 57.439 1.00 44.39 131 ALA B CA 1
ATOM 1692 C C . ALA B 1 99 ? 12.994 110.120 56.255 1.00 45.79 131 ALA B C 1
ATOM 1693 O O . ALA B 1 99 ? 12.825 111.323 56.413 1.00 44.38 131 ALA B O 1
ATOM 1695 N N . VAL B 1 100 ? 13.255 109.591 55.071 1.00 43.73 132 VAL B N 1
ATOM 1696 C CA . VAL B 1 100 ? 13.253 110.393 53.883 1.00 35.31 132 VAL B CA 1
ATOM 1697 C C . VAL B 1 100 ? 11.868 110.972 53.750 1.00 38.34 132 VAL B C 1
ATOM 1698 O O . VAL B 1 100 ? 11.711 112.150 53.540 1.00 41.59 132 VAL B O 1
ATOM 1702 N N . ALA B 1 101 ? 10.834 110.187 53.933 1.00 39.04 133 ALA B N 1
ATOM 1703 C CA . ALA B 1 101 ? 9.502 110.721 53.671 1.00 42.22 133 ALA B CA 1
ATOM 1704 C C . ALA B 1 101 ? 9.097 111.864 54.622 1.00 37.93 133 ALA B C 1
ATOM 1705 O O . ALA B 1 101 ? 8.531 112.839 54.184 1.00 40.42 133 ALA B O 1
ATOM 1707 N N . THR B 1 102 ? 9.337 111.701 55.918 1.00 39.44 134 THR B N 1
ATOM 1708 C CA . THR B 1 102 ? 8.839 112.627 56.921 1.00 39.25 134 THR B CA 1
ATOM 1709 C C . THR B 1 102 ? 9.710 113.842 56.976 1.00 47.96 134 THR B C 1
ATOM 1710 O O . THR B 1 102 ? 9.459 114.736 57.781 1.00 55.67 134 THR B O 1
ATOM 1714 N N . GLY B 1 103 ? 10.751 113.893 56.155 1.00 43.40 135 GLY B N 1
ATOM 1715 C CA . GLY B 1 103 ? 11.455 115.157 55.994 1.00 41.10 135 GLY B CA 1
ATOM 1716 C C . GLY B 1 103 ? 12.687 115.252 56.842 1.00 53.06 135 GLY B C 1
ATOM 1717 O O . GLY B 1 103 ? 13.063 116.322 57.329 1.00 53.25 135 GLY B O 1
ATOM 1718 N N . GLY B 1 104 ? 13.372 114.120 56.961 1.00 52.84 136 GLY B N 1
ATOM 1719 C CA . GLY B 1 104 ? 14.536 114.000 57.816 1.00 61.91 136 GLY B CA 1
ATOM 1720 C C . GLY B 1 104 ? 15.716 114.934 57.547 1.00 67.96 136 GLY B C 1
ATOM 1721 O O . GLY B 1 104 ? 15.917 115.453 56.445 1.00 67.67 136 GLY B O 1
ATOM 1722 N N . ASP B 1 105 ? 16.533 115.077 58.581 1.00 69.48 137 ASP B N 1
ATOM 1723 C CA . ASP B 1 105 ? 17.725 115.916 58.576 1.00 72.75 137 ASP B CA 1
ATOM 1724 C C . ASP B 1 105 ? 18.806 115.207 57.778 1.00 73.58 137 ASP B C 1
ATOM 1725 O O . ASP B 1 105 ? 19.142 114.061 58.089 1.00 75.29 137 ASP B O 1
ATOM 1730 N N . ASP B 1 106 ? 19.381 115.858 56.774 1.00 71.60 138 ASP B N 1
ATOM 1731 C CA . ASP B 1 106 ? 20.392 115.186 55.947 1.00 72.69 138 ASP B CA 1
ATOM 1732 C C . ASP B 1 106 ? 21.347 114.246 56.761 1.00 75.56 138 ASP B C 1
ATOM 1733 O O . ASP B 1 106 ? 21.829 113.224 56.237 1.00 69.91 138 ASP B O 1
ATOM 1735 N N . SER B 1 107 ? 21.605 114.570 58.032 1.00 74.56 139 SER B N 1
ATOM 1736 C CA . SER B 1 107 ? 22.459 113.721 58.879 1.00 71.46 139 SER B CA 1
ATOM 1737 C C . SER B 1 107 ? 21.780 112.414 59.322 1.00 59.65 139 SER B C 1
ATOM 1738 O O . SER B 1 107 ? 22.384 111.348 59.235 1.00 54.99 139 SER B O 1
ATOM 1741 N N . ALA B 1 108 ? 20.559 112.515 59.847 1.00 57.81 140 ALA B N 1
ATOM 1742 C CA . ALA B 1 108 ? 19.854 111.363 60.398 1.00 61.24 140 ALA B CA 1
ATOM 1743 C C . ALA B 1 108 ? 19.607 110.311 59.308 1.00 58.95 140 ALA B C 1
ATOM 1744 O O . ALA B 1 108 ? 19.723 109.107 59.552 1.00 55.64 140 ALA B O 1
ATOM 1746 N N . ILE B 1 109 ? 19.308 110.799 58.105 1.00 50.39 141 ILE B N 1
ATOM 1747 C CA . ILE B 1 109 ? 19.053 109.968 56.950 1.00 52.33 141 ILE B CA 1
ATOM 1748 C C . ILE B 1 109 ? 20.337 109.266 56.515 1.00 55.62 141 ILE B C 1
ATOM 1749 O O . ILE B 1 109 ? 20.313 108.077 56.191 1.00 48.45 141 ILE B O 1
ATOM 1754 N N . ARG B 1 110 ? 21.456 109.968 56.513 1.00 39.17 142 ARG B N 1
ATOM 1755 C CA . ARG B 1 110 ? 22.718 109.301 56.266 1.00 51.06 142 ARG B CA 1
ATOM 1756 C C . ARG B 1 110 ? 22.951 108.198 57.306 1.00 48.69 142 ARG B C 1
ATOM 1757 O O . ARG B 1 110 ? 23.455 107.137 56.973 1.00 50.05 142 ARG B O 1
ATOM 1759 N N . ALA B 1 111 ? 22.550 108.403 58.555 1.00 47.46 143 ALA B N 1
ATOM 1760 C CA . ALA B 1 111 ? 22.749 107.344 59.563 1.00 52.70 143 ALA B CA 1
ATOM 1761 C C . ALA B 1 111 ? 21.901 106.089 59.269 1.00 51.55 143 ALA B C 1
ATOM 1762 O O . ALA B 1 111 ? 22.384 104.964 59.286 1.00 51.35 143 ALA B O 1
ATOM 1764 N N . ARG B 1 112 ? 20.615 106.286 59.052 1.00 46.76 144 ARG B N 1
ATOM 1765 C CA . ARG B 1 112 ? 19.743 105.176 58.741 1.00 47.87 144 ARG B CA 1
ATOM 1766 C C . ARG B 1 112 ? 20.253 104.481 57.505 1.00 45.55 144 ARG B C 1
ATOM 1767 O O 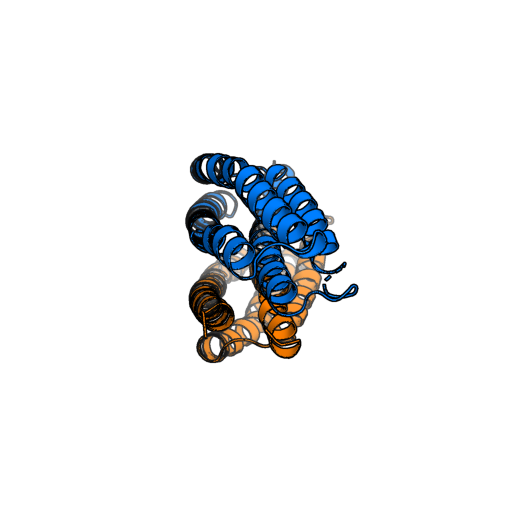. ARG B 1 112 ? 20.137 103.272 57.407 1.00 45.19 144 ARG B O 1
ATOM 1775 N N . GLU B 1 113 ? 20.797 105.234 56.549 1.00 39.96 145 GLU B N 1
ATOM 1776 C CA . GLU B 1 113 ? 21.223 104.627 55.292 1.00 45.88 145 GLU B CA 1
ATOM 1777 C C . GLU B 1 113 ? 22.399 103.739 55.549 1.00 50.94 145 GLU B C 1
ATOM 1778 O O . GLU B 1 113 ? 22.483 102.650 55.022 1.00 43.75 145 GLU B O 1
ATOM 1780 N N . ALA B 1 114 ? 23.269 104.189 56.401 1.00 52.11 146 ALA B N 1
ATOM 1781 C CA . ALA B 1 114 ? 24.515 103.536 56.622 1.00 47.70 146 ALA B CA 1
ATOM 1782 C C . ALA B 1 114 ? 24.289 102.231 57.282 1.00 44.27 146 ALA B C 1
ATOM 1783 O O . ALA B 1 114 ? 25.127 101.419 57.252 1.00 49.56 146 ALA B O 1
ATOM 1785 N N . THR B 1 115 ? 23.140 102.057 57.887 1.00 46.50 147 THR B N 1
ATOM 1786 C CA . THR B 1 115 ? 22.861 100.882 58.663 1.00 44.57 147 THR B CA 1
ATOM 1787 C C . THR B 1 115 ? 22.358 99.720 57.803 1.00 46.02 147 THR B C 1
ATOM 1788 O O . THR B 1 115 ? 22.020 98.687 58.293 1.00 44.02 147 THR B O 1
ATOM 1792 N N . LEU B 1 116 ? 22.373 99.892 56.506 1.00 39.11 148 LEU B N 1
ATOM 1793 C CA . LEU B 1 116 ? 21.765 98.955 55.624 1.00 37.14 148 LEU B CA 1
ATOM 1794 C C . LEU B 1 116 ? 22.754 98.037 55.017 1.00 38.01 148 LEU B C 1
ATOM 1795 O O . LEU B 1 116 ? 22.633 96.858 55.125 1.00 39.48 148 LEU B O 1
ATOM 1800 N N . PRO B 1 117 ? 23.716 98.589 54.338 1.00 39.26 149 PRO B N 1
ATOM 1801 C CA . PRO B 1 117 ? 24.729 97.763 53.684 1.00 36.95 149 PRO B CA 1
ATOM 1802 C C . PRO B 1 117 ? 25.379 96.658 54.547 1.00 38.21 149 PRO B C 1
ATOM 1803 O O . PRO B 1 117 ? 25.666 95.598 53.986 1.00 39.01 149 PRO B O 1
ATOM 1807 N N . PRO B 1 118 ? 25.637 96.906 55.846 1.00 43.64 150 PRO B N 1
ATOM 1808 C CA . PRO B 1 118 ? 26.255 95.839 56.645 1.00 35.49 150 PRO B CA 1
ATOM 1809 C C . PRO B 1 118 ? 25.307 94.667 56.710 1.00 34.32 150 PRO B C 1
ATOM 1810 O O . PRO B 1 118 ? 25.743 93.532 56.651 1.00 35.30 150 PRO B O 1
ATOM 1822 N N . ARG B 1 120 ? 22.848 94.015 54.620 1.00 33.95 152 ARG B N 1
ATOM 1823 C CA . ARG B 1 120 ? 22.768 93.437 53.286 1.00 32.73 152 ARG B CA 1
ATOM 1824 C C . ARG B 1 120 ? 23.918 92.423 53.095 1.00 36.41 152 ARG B C 1
ATOM 1825 O O . ARG B 1 120 ? 23.692 91.271 52.750 1.00 32.87 152 ARG B O 1
ATOM 1833 N N . GLU B 1 121 ? 25.161 92.846 53.341 1.00 32.65 153 GLU B N 1
ATOM 1834 C CA . GLU B 1 121 ? 26.321 92.025 52.965 1.00 29.49 153 GLU B CA 1
ATOM 1835 C C . GLU B 1 121 ? 26.384 90.767 53.781 1.00 29.84 153 GLU B C 1
ATOM 1836 O O . GLU B 1 121 ? 26.807 89.743 53.321 1.00 33.09 153 GLU B O 1
ATOM 1842 N N . GLU B 1 122 ? 25.967 90.851 55.023 1.00 32.70 154 GLU B N 1
ATOM 1843 C CA . GLU B 1 122 ? 26.004 89.705 55.866 1.00 31.69 154 GLU B CA 1
ATOM 1844 C C . GLU B 1 122 ? 24.961 88.696 55.353 1.00 37.37 154 GLU B C 1
ATOM 1845 O O . GLU B 1 122 ? 25.233 87.493 55.150 1.00 31.85 154 GLU B O 1
ATOM 1851 N N . LEU B 1 123 ? 23.768 89.184 55.104 1.00 33.37 155 LEU B N 1
ATOM 1852 C CA . LEU B 1 123 ? 22.710 88.320 54.614 1.00 30.77 155 LEU B CA 1
ATOM 1853 C C . LEU B 1 123 ? 23.136 87.714 53.290 1.00 29.41 155 LEU B C 1
ATOM 1854 O O . LEU B 1 123 ? 22.926 86.527 53.033 1.00 30.87 155 LEU B O 1
ATOM 1859 N N . LEU B 1 124 ? 23.738 88.513 52.420 1.00 29.35 156 LEU B N 1
ATOM 1860 C CA . LEU B 1 124 ? 24.084 87.956 51.127 1.00 27.46 156 LEU B CA 1
ATOM 1861 C C . LEU B 1 124 ? 25.202 86.943 51.278 1.00 34.74 156 LEU B C 1
ATOM 1862 O O . LEU B 1 124 ? 25.267 85.972 50.539 1.00 28.79 156 LEU B O 1
ATOM 1867 N N . SER B 1 125 ? 26.086 87.191 52.238 1.00 28.94 157 SER B N 1
ATOM 1868 C CA . SER B 1 125 ? 27.197 86.289 52.452 1.00 29.94 157 SER B CA 1
ATOM 1869 C C . SER B 1 125 ? 26.645 84.920 52.886 1.00 35.36 157 SER B C 1
ATOM 1870 O O . SER B 1 125 ? 27.035 83.877 52.339 1.00 32.31 157 SER B O 1
ATOM 1873 N N . LEU B 1 126 ? 25.790 84.920 53.914 1.00 30.38 158 LEU B N 1
ATOM 1874 C CA . LEU B 1 126 ? 25.121 83.728 54.334 1.00 31.04 158 LEU B CA 1
ATOM 1875 C C . LEU B 1 126 ? 24.472 83.022 53.157 1.00 34.14 158 LEU B C 1
ATOM 1876 O O . LEU B 1 126 ? 24.601 81.813 52.990 1.00 28.87 158 LEU B O 1
ATOM 1881 N N . LEU B 1 127 ? 23.751 83.765 52.345 1.00 27.87 159 LEU B N 1
ATOM 1882 C CA . LEU B 1 127 ? 22.998 83.125 51.286 1.00 26.69 159 LEU B CA 1
ATOM 1883 C C . LEU B 1 127 ? 23.932 82.434 50.343 1.00 33.72 159 LEU B C 1
ATOM 1884 O O . LEU B 1 127 ? 23.665 81.294 49.911 1.00 33.33 159 LEU B O 1
ATOM 1889 N N A ARG B 1 128 ? 25.030 83.095 49.999 0.56 30.34 160 ARG B N 1
ATOM 1890 N N B ARG B 1 128 ? 25.035 83.108 50.037 0.44 30.25 160 ARG B N 1
ATOM 1891 C CA A ARG B 1 128 ? 25.954 82.507 49.053 0.56 32.22 160 ARG B CA 1
ATOM 1892 C CA B ARG B 1 128 ? 26.000 82.601 49.088 0.44 32.19 160 ARG B CA 1
ATOM 1893 C C A ARG B 1 128 ? 26.668 81.289 49.679 0.56 34.38 160 ARG B C 1
ATOM 1894 C C B ARG B 1 128 ? 26.707 81.357 49.667 0.44 34.44 160 ARG B C 1
ATOM 1895 O O A ARG B 1 128 ? 26.976 80.299 48.999 0.56 33.50 160 ARG B O 1
ATOM 1896 O O B ARG B 1 128 ? 27.048 80.419 48.934 0.44 33.24 160 ARG B O 1
ATOM 1911 N N . THR B 1 129 ? 26.892 81.332 50.983 1.00 31.64 161 THR B N 1
ATOM 1912 C CA . THR B 1 129 ? 27.495 80.146 51.624 1.00 33.88 161 THR B CA 1
ATOM 1913 C C . THR B 1 129 ? 26.501 79.003 51.538 1.00 34.91 161 THR B C 1
ATOM 1914 O O . THR B 1 129 ? 26.861 77.866 51.186 1.00 31.36 161 THR B O 1
ATOM 1918 N N . PHE B 1 130 ? 25.261 79.291 51.916 1.00 33.37 162 PHE B N 1
ATOM 1919 C CA . PHE B 1 130 ? 24.186 78.322 51.758 1.00 35.58 162 PHE B CA 1
ATOM 1920 C C . PHE B 1 130 ? 24.146 77.740 50.345 1.00 29.40 162 PHE B C 1
ATOM 1921 O O . PHE B 1 130 ? 23.999 76.552 50.162 1.00 31.26 162 PHE B O 1
ATOM 1929 N N . GLY B 1 131 ? 24.269 78.575 49.335 1.00 31.83 163 GLY B N 1
ATOM 1930 C CA . GLY B 1 131 ? 24.217 78.061 47.979 1.00 33.88 163 GLY B CA 1
ATOM 1931 C C . GLY B 1 131 ? 25.359 77.085 47.708 1.00 37.72 163 GLY B C 1
ATOM 1932 O O . GLY B 1 131 ? 25.194 76.081 47.054 1.00 27.27 163 GLY B O 1
ATOM 1933 N N . ALA B 1 132 ? 26.545 77.397 48.204 1.00 33.94 164 ALA B N 1
ATOM 1934 C CA . ALA B 1 132 ? 27.701 76.591 47.895 1.00 34.72 164 ALA B CA 1
ATOM 1935 C C . ALA B 1 132 ? 27.571 75.257 48.610 1.00 29.61 164 ALA B C 1
ATOM 1936 O O . ALA B 1 132 ? 27.869 74.193 48.046 1.00 33.66 164 ALA B O 1
ATOM 1938 N N . LEU B 1 133 ? 27.121 75.272 49.854 1.00 30.32 165 LEU B N 1
ATOM 1939 C CA . LEU B 1 133 ? 26.988 74.018 50.552 1.00 30.60 165 LEU B CA 1
ATOM 1940 C C . LEU B 1 133 ? 25.904 73.154 49.915 1.00 32.02 165 LEU B C 1
ATOM 1941 O O . LEU B 1 133 ? 26.071 71.963 49.736 1.00 24.59 165 LEU B O 1
ATOM 1946 N N . GLN B 1 134 ? 24.758 73.744 49.608 1.00 31.21 166 GLN B N 1
ATOM 1947 C CA . GLN B 1 134 ? 23.620 72.966 49.060 1.00 30.50 166 GLN B CA 1
ATOM 1948 C C . GLN B 1 134 ? 23.989 72.370 47.722 1.00 27.46 166 GLN B C 1
ATOM 1949 O O . GLN B 1 134 ? 23.605 71.236 47.375 1.00 33.47 166 GLN B O 1
ATOM 1955 N N . GLN B 1 135 ? 24.753 73.124 46.956 1.00 28.58 167 GLN B N 1
ATOM 1956 C CA . GLN B 1 135 ? 25.233 72.632 45.694 1.00 30.38 167 GLN B CA 1
ATOM 1957 C C . GLN B 1 135 ? 26.129 71.382 45.886 1.00 37.43 167 GLN B C 1
ATOM 1958 O O . GLN B 1 135 ? 25.967 70.344 45.207 1.00 33.40 167 GLN B O 1
ATOM 1964 N N . ALA B 1 136 ? 27.032 71.454 46.857 1.00 38.70 168 ALA B N 1
ATOM 1965 C CA . ALA B 1 136 ? 27.937 70.328 47.108 1.00 34.92 168 ALA B CA 1
ATOM 1966 C C . ALA B 1 136 ? 27.097 69.168 47.543 1.00 31.71 168 ALA B C 1
ATOM 1967 O O . ALA B 1 136 ? 27.316 68.038 47.093 1.00 38.56 168 ALA B O 1
ATOM 1969 N N . HIS B 1 137 ? 26.075 69.414 48.356 1.00 32.19 169 HIS B N 1
ATOM 1970 C CA . HIS B 1 137 ? 25.239 68.309 48.798 1.00 33.82 169 HIS B CA 1
ATOM 1971 C C . HIS B 1 137 ? 24.410 67.727 47.643 1.00 36.55 169 HIS B C 1
ATOM 1972 O O . HIS B 1 137 ? 24.331 66.532 47.496 1.00 31.96 169 HIS B O 1
ATOM 1979 N N . ASP B 1 138 ? 23.847 68.566 46.793 1.00 31.21 170 ASP B N 1
ATOM 1980 C CA . ASP B 1 138 ? 23.096 68.079 45.661 1.00 30.75 170 ASP B CA 1
ATOM 1981 C C . ASP B 1 138 ? 23.973 67.335 44.671 1.00 35.06 170 ASP B C 1
ATOM 1982 O O . ASP B 1 138 ? 23.530 66.364 44.060 1.00 30.56 170 ASP B O 1
ATOM 1987 N N . ALA B 1 139 ? 25.200 67.782 44.491 1.00 31.05 171 ALA B N 1
ATOM 1988 C CA . ALA B 1 139 ? 26.094 67.101 43.575 1.00 35.03 171 ALA B CA 1
ATOM 1989 C C . ALA B 1 139 ? 26.425 65.660 44.099 1.00 33.24 171 ALA B C 1
ATOM 1990 O O . ALA B 1 139 ? 26.471 64.681 43.333 1.00 29.54 171 ALA B O 1
ATOM 1992 N N . GLY B 1 140 ? 26.610 65.529 45.406 1.00 30.55 172 GLY B N 1
ATOM 1993 C CA . GLY B 1 140 ? 26.870 64.220 46.004 1.00 31.84 172 GLY B CA 1
ATOM 1994 C C . GLY B 1 140 ? 25.619 63.333 45.958 1.00 36.72 172 GLY B C 1
ATOM 1995 O O . GLY B 1 140 ? 25.711 62.115 45.790 1.00 30.74 172 GLY B O 1
ATOM 1996 N N . ALA B 1 141 ? 24.430 63.909 46.110 1.00 32.20 173 ALA B N 1
ATOM 1997 C CA . ALA B 1 141 ? 23.244 63.066 46.123 1.00 34.91 173 ALA B CA 1
ATOM 1998 C C . ALA B 1 141 ? 22.964 62.592 44.703 1.00 34.87 173 ALA B C 1
ATOM 1999 O O . ALA B 1 141 ? 22.652 61.442 44.468 1.00 33.72 173 ALA B O 1
ATOM 2001 N N . SER B 1 142 ? 23.068 63.493 43.744 1.00 31.86 174 SER B N 1
ATOM 2002 C CA . SER B 1 142 ? 22.924 63.113 42.351 1.00 31.26 174 SER B CA 1
ATOM 2003 C C . SER B 1 142 ? 23.876 62.005 41.972 1.00 32.57 174 SER B C 1
ATOM 2004 O O . SER B 1 142 ? 23.485 61.029 41.319 1.00 32.16 174 SER B O 1
ATOM 2007 N N . HIS B 1 143 ? 25.137 62.174 42.343 1.00 33.17 175 HIS B N 1
ATOM 2008 C CA . HIS B 1 143 ? 26.125 61.197 41.963 1.00 34.66 175 HIS B CA 1
ATOM 2009 C C . HIS B 1 143 ? 25.719 59.831 42.460 1.00 36.10 175 HIS B C 1
ATOM 2010 O O . HIS B 1 143 ? 25.783 58.847 41.718 1.00 39.23 175 HIS B O 1
ATOM 2017 N N . THR B 1 144 ? 25.316 59.781 43.726 1.00 34.66 176 THR B N 1
ATOM 2018 C CA . THR B 1 144 ? 25.015 58.536 44.400 1.00 37.30 176 THR B CA 1
ATOM 2019 C C . THR B 1 144 ? 23.794 57.944 43.745 1.00 41.81 176 THR B C 1
ATOM 2020 O O . THR B 1 144 ? 23.721 56.757 43.465 1.00 31.11 176 THR B O 1
ATOM 2024 N N . ILE B 1 145 ? 22.813 58.796 43.466 1.00 37.86 177 ILE B N 1
ATOM 2025 C CA . ILE B 1 145 ? 21.616 58.285 42.841 1.00 38.66 177 ILE B CA 1
ATOM 2026 C C . ILE B 1 145 ? 21.923 57.701 41.475 1.00 42.48 177 ILE B C 1
ATOM 2027 O O . ILE B 1 145 ? 21.319 56.717 41.084 1.00 35.86 177 ILE B O 1
ATOM 2032 N N . LEU B 1 146 ? 22.829 58.294 40.713 1.00 36.75 178 LEU B N 1
ATOM 2033 C CA . LEU B 1 146 ? 23.102 57.718 39.407 1.00 30.85 178 LEU B CA 1
ATOM 2034 C C . LEU B 1 146 ? 24.231 56.682 39.427 1.00 40.17 178 LEU B C 1
ATOM 2035 O O . LEU B 1 146 ? 24.733 56.328 38.372 1.00 39.55 178 LEU B O 1
ATOM 2040 N N . ALA B 1 147 ? 24.660 56.222 40.602 1.00 34.01 179 ALA B N 1
ATOM 2041 C CA . ALA B 1 147 ? 25.783 55.305 40.654 1.00 44.40 179 ALA B CA 1
ATOM 2042 C C . ALA B 1 147 ? 25.327 53.912 40.135 1.00 50.39 179 ALA B C 1
ATOM 2043 O O . ALA B 1 147 ? 24.158 53.553 40.287 1.00 50.07 179 ALA B O 1
ATOM 2045 N N . TYR B 1 148 ? 26.244 53.164 39.510 1.00 47.51 180 TYR B N 1
ATOM 2046 C CA . TYR B 1 148 ? 25.964 51.797 39.019 1.00 53.41 180 TYR B CA 1
ATOM 2047 C C . TYR B 1 148 ? 25.846 50.784 40.164 1.00 60.59 180 TYR B C 1
ATOM 2048 O O . TYR B 1 148 ? 26.666 50.797 41.091 1.00 62.92 180 TYR B O 1
ATOM 2057 N N . GLN B 1 149 ? 24.833 49.914 40.103 1.00 64.42 181 GLN B N 1
ATOM 2058 C CA . GLN B 1 149 ? 24.577 48.946 41.188 1.00 68.96 181 GLN B CA 1
ATOM 2059 C C . GLN B 1 149 ? 25.042 47.528 40.834 1.00 72.42 181 GLN B C 1
ATOM 2060 O O . GLN B 1 149 ? 25.437 47.254 39.700 1.00 64.43 181 GLN B O 1
#

Sequence (284 aa):
IAASADAQLELIGPRAAAAASSLESAVLHVSLTARAYALTPEPARDALQAALRRLEGAAARFAALPKSPEGAALSGRILAAVPPFEKAAVALGTAVATGGDDSAIRAREATLPPREELLSLLRTFGALQQAHDAGASHHTILAIAASADAQLELIGPRAAAAASLEESAVLHVSLTARAYALTPEPARDALQAALRRLEGAAARFAALPKSPEGAALSGRILAAVPPFEKAAVALGTAVATGGDDSAIRAREATLPPREELLSLLRRTFGALQQAHDAGASHTILAYQ

CATH classification: 1.20.120.1730

InterPro domains:
  IPR001789 Signal transduction response regulator, receiver domain [PF00072] (583-693)
  IPR001789 Signal transduction response regulator, receiver domain [PS50110] (582-698)
  IPR001789 Signal transduction response regulator, receiver domain [SM00448] (581-694)
  IPR003594 Histidine kinase/HSP90-like ATPase domain [PF02518] (451-563)
  IPR003594 Histidine kinase/HSP90-like ATPase domain [SM00387] (450-564)
  IPR003660 HAMP domain [PF00672] (210-264)
  IPR003660 HAMP domain [PS50885] (208-267)
  IPR003660 HAMP domain [SM00304] (208-267)
  IPR003661 Signal transduction histidine kinase, dimerisation/phosphoacceptor domain [PF00512] (339-404)
  IPR003661 Signal transduction histidine kinase, dimerisation/phosphoacceptor domain [SM00388] (338-404)
  IPR003661 Signal transduction histidine kinase, dimerisation/phosphoacceptor domain [cd00082] (336-400)
  IPR004358 Signal transduction histidine kinase-related protein, C-terminal [PR00344] (488-502)
  IPR004358 Signal transduction histidine kinase-related protein, C-terminal [PR00344] (506-516)
  IPR004358 Signal transduction histidine kinase-related protein, C-terminal [PR00344] (523-541)
  IPR004358 Signal transduction histidine kinase-related protein, C-terminal [PR00344] (548-561)
  IPR005467 Histidine kinase domain [PS50109] (345-564)
  IPR011006 CheY-like superfamily [SSF52172] (580-695)
  IPR036097 Signal transduction histidine kinase, dimerisation/phosphoacceptor domain superfamily [SSF47384] (325-405)
  IPR036890 Histidine kinase/HSP90-like ATPase superfamily [G3DSA:3.30.565.10] (405-564)
  IPR036890 Histidine kinase/HSP90-like ATPase superfamily [SSF55874] (393-562)

Secondary structure (DSSP, 8-state):
-HHHHHHHHTTHHHHHHHHHHHHHHHHHHHHHHHHHHHS--S---HHHHHHHHHHHHHHHHHHS---HHHHHHHHHHHHHHHHHHHHHHHHHHHHHTT--HHHHHHHHTTS---HHHHHHHHHHHHHHHHHHHHHHHHHH-/--HHHHHHHTTHHHHHHHHHHHHHHHHHHHHHHHHHHHS--TT--HHHHHHHHHHHHHHHHHHS---HHHHHHHHHHHHHHHHHHHHHHHHHHHHHHT--HHHHHHHHHTS---HHHHHHHHHHHHHHHHHHHHHHHHHT---